Protein AF-A0A2V7NJ68-F1 (afdb_monomer_lite)

Radius of gyration: 18.36 Å; chains: 1; bounding box: 47×50×47 Å

Structure (mmCIF, N/CA/C/O backbone):
data_AF-A0A2V7NJ68-F1
#
_entry.id   AF-A0A2V7NJ68-F1
#
loop_
_atom_site.group_PDB
_atom_site.id
_atom_site.type_symbol
_atom_site.label_atom_id
_atom_site.label_alt_id
_atom_site.label_comp_id
_atom_site.label_asym_id
_atom_site.label_entity_id
_atom_site.label_seq_id
_atom_site.pdbx_PDB_ins_code
_atom_site.Cartn_x
_atom_site.Cartn_y
_atom_site.Cartn_z
_atom_site.occupancy
_atom_site.B_iso_or_equiv
_atom_site.auth_seq_id
_atom_site.auth_comp_id
_atom_site.auth_asym_id
_atom_site.auth_atom_id
_atom_site.pdbx_PDB_model_num
ATOM 1 N N . MET A 1 1 ? -25.784 21.935 9.217 1.00 43.25 1 MET A N 1
ATOM 2 C CA . MET A 1 1 ? -24.518 22.444 9.791 1.00 43.25 1 MET A CA 1
ATOM 3 C C . MET A 1 1 ? -23.444 21.389 9.528 1.00 43.25 1 MET A C 1
ATOM 5 O O . MET A 1 1 ? -23.551 20.298 10.064 1.00 43.25 1 MET A O 1
ATOM 9 N N . TRP A 1 2 ? -22.499 21.648 8.619 1.00 51.56 2 TRP A N 1
ATOM 10 C CA . TRP A 1 2 ? -21.521 20.655 8.122 1.00 51.56 2 TRP A CA 1
ATOM 11 C C . TRP A 1 2 ? -20.345 20.383 9.076 1.00 51.56 2 TRP A C 1
ATOM 13 O O . TRP A 1 2 ? -19.482 19.565 8.776 1.00 51.56 2 TRP A O 1
ATOM 23 N N . ASN A 1 3 ? -20.310 21.049 10.231 1.00 53.59 3 ASN A N 1
ATOM 24 C CA . ASN A 1 3 ? -19.235 20.921 11.201 1.00 53.59 3 ASN A CA 1
ATOM 25 C C . ASN A 1 3 ? -19.816 20.534 12.568 1.00 53.59 3 ASN A C 1
ATOM 27 O O . ASN A 1 3 ? -20.361 21.369 13.284 1.00 53.59 3 ASN A O 1
ATOM 31 N N . ASN A 1 4 ? -19.744 19.244 12.894 1.00 64.94 4 ASN A N 1
ATOM 32 C CA . ASN A 1 4 ? -20.141 18.662 14.179 1.00 64.94 4 ASN A CA 1
ATOM 33 C C . ASN A 1 4 ? -18.924 18.146 14.968 1.00 64.94 4 ASN A C 1
ATOM 35 O O . ASN A 1 4 ? -19.070 17.299 15.851 1.00 64.94 4 ASN A O 1
ATOM 39 N N . VAL A 1 5 ? -17.725 18.658 14.661 1.00 63.47 5 VAL A N 1
ATOM 40 C CA . VAL A 1 5 ? -16.458 18.220 15.266 1.00 63.47 5 VAL A CA 1
ATOM 41 C C . VAL A 1 5 ? -16.516 18.314 16.788 1.00 63.47 5 VAL A C 1
ATOM 43 O O . VAL A 1 5 ? -16.186 17.344 17.459 1.00 63.47 5 VAL A O 1
ATOM 46 N N . GLN A 1 6 ? -17.041 19.408 17.349 1.00 62.72 6 GLN A N 1
ATOM 47 C CA . GLN A 1 6 ? -17.155 19.562 18.806 1.00 62.72 6 GLN A CA 1
ATOM 48 C C . GLN A 1 6 ? -18.055 18.504 19.467 1.00 62.72 6 GLN A C 1
ATOM 50 O O . GLN A 1 6 ? -17.775 18.076 20.585 1.00 62.72 6 GLN A O 1
ATOM 55 N N . VAL A 1 7 ? -19.109 18.048 18.781 1.00 63.59 7 VAL A N 1
ATOM 56 C CA . VAL A 1 7 ? -19.997 16.983 19.278 1.00 63.59 7 VAL A CA 1
ATOM 57 C C . VAL A 1 7 ? -19.280 15.631 19.242 1.00 63.59 7 VAL A C 1
ATOM 59 O O . VAL A 1 7 ? -19.349 14.875 20.205 1.00 63.59 7 VAL A O 1
ATOM 62 N N . LYS A 1 8 ? -18.535 15.338 18.168 1.00 63.19 8 LYS A N 1
ATOM 63 C CA . LYS A 1 8 ? -17.753 14.094 18.053 1.00 63.19 8 LYS A CA 1
ATOM 64 C C . LYS A 1 8 ? -16.586 14.028 19.038 1.00 63.19 8 LYS A C 1
ATOM 66 O O . LYS A 1 8 ? -16.353 12.971 19.614 1.00 63.19 8 LYS A O 1
ATOM 71 N N . VAL A 1 9 ? -15.909 15.156 19.265 1.00 65.38 9 VAL A N 1
ATOM 72 C CA . VAL A 1 9 ? -14.842 15.284 20.268 1.00 65.38 9 VAL A CA 1
ATOM 73 C C . VAL A 1 9 ? -15.397 15.039 21.671 1.00 65.38 9 VAL A C 1
ATOM 75 O O . VAL A 1 9 ? -14.819 14.257 22.414 1.00 65.38 9 VAL A O 1
ATOM 78 N N . LYS A 1 10 ? -16.557 15.617 22.020 1.00 63.22 10 LYS A N 1
ATOM 79 C CA . LYS A 1 10 ? -17.206 15.368 23.322 1.00 63.22 10 LYS A CA 1
ATOM 80 C C . LYS A 1 10 ? -17.600 13.905 23.546 1.00 63.22 10 LYS A C 1
ATOM 82 O O . LYS A 1 10 ? -17.618 13.461 24.687 1.00 63.22 10 LYS A O 1
ATOM 87 N N . ASN A 1 11 ? -17.900 13.171 22.478 1.00 72.44 11 ASN A N 1
ATOM 88 C CA . ASN A 1 11 ? -18.339 11.779 22.555 1.00 72.44 11 ASN A CA 1
ATOM 89 C C . ASN A 1 11 ? -17.185 10.760 22.509 1.00 72.44 11 ASN A C 1
ATOM 91 O O . ASN A 1 11 ? -17.465 9.564 22.501 1.00 72.44 11 ASN A O 1
ATOM 95 N N . ASN A 1 12 ? -15.917 11.196 22.455 1.00 74.94 12 ASN A N 1
ATOM 96 C CA . ASN A 1 12 ? -14.749 10.315 22.305 1.00 74.94 12 ASN A CA 1
ATOM 97 C C . ASN A 1 12 ? -14.892 9.310 21.137 1.00 74.94 12 ASN A C 1
ATOM 99 O O . ASN A 1 12 ? -14.506 8.146 21.252 1.00 74.94 12 ASN A O 1
ATOM 103 N N . ASP A 1 13 ? -15.455 9.746 20.001 1.00 83.50 13 ASP A N 1
ATOM 104 C CA . ASP A 1 13 ? -15.696 8.905 18.813 1.00 83.50 13 ASP A CA 1
ATOM 105 C C . ASP A 1 13 ? -14.395 8.629 18.028 1.00 83.50 13 ASP A C 1
ATOM 107 O O . ASP A 1 13 ? -14.205 9.080 16.893 1.00 83.50 13 ASP A O 1
ATOM 111 N N . PHE A 1 14 ? -13.468 7.894 18.646 1.00 83.12 14 PHE A N 1
ATOM 112 C CA . PHE A 1 14 ? -12.178 7.538 18.050 1.00 83.12 14 PHE A CA 1
ATOM 113 C C . PHE A 1 14 ? -12.332 6.653 16.812 1.00 83.12 14 PHE A C 1
ATOM 115 O O . PHE A 1 14 ? -11.611 6.842 15.835 1.00 83.12 14 PHE A O 1
ATOM 122 N N . ALA A 1 15 ? -13.300 5.733 16.803 1.00 85.31 15 ALA A N 1
ATOM 123 C CA . ALA A 1 15 ? -13.577 4.891 15.639 1.00 85.31 15 ALA A CA 1
ATOM 124 C C . ALA A 1 15 ? -14.004 5.737 14.426 1.00 85.31 15 ALA A C 1
ATOM 126 O O . ALA A 1 15 ? -13.476 5.576 13.321 1.00 85.31 15 ALA A O 1
ATOM 127 N N . GLY A 1 16 ? -14.904 6.704 14.633 1.00 86.19 16 GLY A N 1
ATOM 128 C CA . GLY A 1 16 ? -15.296 7.657 13.602 1.00 86.19 16 GLY A CA 1
ATOM 129 C C . GLY A 1 16 ? -14.138 8.542 13.136 1.00 86.19 16 GLY A C 1
ATOM 130 O O . GLY A 1 16 ? -14.021 8.794 11.934 1.00 86.19 16 GLY A O 1
ATOM 131 N N . ALA A 1 17 ? -13.269 8.988 14.049 1.00 88.50 17 ALA A N 1
ATOM 132 C CA . ALA A 1 17 ? -12.082 9.777 13.715 1.00 88.50 17 ALA A CA 1
ATOM 133 C C . ALA A 1 17 ? -11.078 8.979 12.866 1.00 88.50 17 ALA A C 1
ATOM 135 O O . ALA A 1 17 ? -10.666 9.453 11.808 1.00 88.50 17 ALA A O 1
ATOM 136 N N . ARG A 1 18 ? -10.760 7.740 13.261 1.00 91.81 18 ARG A N 1
ATOM 137 C CA . ARG A 1 18 ? -9.875 6.829 12.514 1.00 91.81 18 ARG A CA 1
ATOM 138 C C . ARG A 1 18 ? -10.390 6.562 11.106 1.00 91.81 18 ARG A C 1
ATOM 140 O O . ARG A 1 18 ? -9.640 6.678 10.142 1.00 91.81 18 ARG A O 1
ATOM 147 N N . LYS A 1 19 ? -11.694 6.316 10.950 1.00 91.31 19 LYS A N 1
ATOM 148 C CA . LYS A 1 19 ? -12.306 6.148 9.625 1.00 91.31 19 LYS A CA 1
ATOM 149 C C . LYS A 1 19 ? -12.121 7.381 8.738 1.00 91.31 19 LYS A C 1
ATOM 151 O O . LYS A 1 19 ? -11.825 7.253 7.553 1.00 91.31 19 LYS A O 1
ATOM 156 N N . LYS A 1 20 ? -12.276 8.586 9.296 1.00 91.81 20 LYS A N 1
ATOM 157 C CA . LYS A 1 20 ? -12.043 9.839 8.558 1.00 91.81 20 LYS A CA 1
ATOM 158 C C . LYS A 1 20 ? -10.567 10.066 8.240 1.00 91.81 20 LYS A C 1
ATOM 160 O O . LYS A 1 20 ? -10.280 10.532 7.142 1.00 91.81 20 LYS A O 1
ATOM 165 N N . ALA A 1 21 ? -9.658 9.691 9.137 1.00 94.56 21 ALA A N 1
ATOM 166 C CA . ALA A 1 21 ? -8.224 9.704 8.872 1.00 94.56 21 ALA A CA 1
ATOM 167 C C . ALA A 1 21 ? -7.871 8.805 7.678 1.00 94.56 21 ALA A C 1
ATOM 169 O O . ALA A 1 21 ? -7.248 9.282 6.736 1.00 94.56 21 ALA A O 1
ATOM 170 N N . LEU A 1 22 ? -8.362 7.560 7.636 1.00 96.44 22 LEU A N 1
ATOM 171 C CA . LEU A 1 22 ? -8.135 6.661 6.496 1.00 96.44 22 LEU A CA 1
ATOM 172 C C . LEU A 1 22 ? -8.695 7.224 5.179 1.00 96.44 22 LEU A C 1
ATOM 174 O O . LEU A 1 22 ? -8.043 7.113 4.145 1.00 96.44 22 LEU A O 1
ATOM 178 N N . MET A 1 23 ? -9.863 7.878 5.206 1.00 95.19 23 MET A N 1
ATOM 179 C CA . MET A 1 23 ? -10.413 8.563 4.024 1.00 95.19 23 MET A CA 1
ATOM 180 C C . MET A 1 23 ? -9.536 9.734 3.558 1.00 95.19 23 MET A C 1
ATOM 182 O O . MET A 1 23 ? -9.393 9.951 2.356 1.00 95.19 23 MET A O 1
ATOM 186 N N . LEU A 1 24 ? -8.970 10.505 4.491 1.00 96.19 24 LEU A N 1
ATOM 187 C CA . LEU A 1 24 ? -8.051 11.591 4.157 1.00 96.19 24 LEU A CA 1
ATOM 188 C C . LEU A 1 24 ? -6.758 11.038 3.551 1.00 96.19 24 LEU A C 1
ATOM 190 O O . LEU A 1 24 ? -6.303 11.552 2.538 1.00 96.19 24 LEU A O 1
ATOM 194 N N . ILE A 1 25 ? -6.210 9.963 4.118 1.00 97.62 25 ILE A N 1
ATOM 195 C CA . ILE A 1 25 ? -5.010 9.294 3.602 1.00 97.62 25 ILE A CA 1
ATOM 196 C C . ILE A 1 25 ? -5.261 8.757 2.187 1.00 97.62 25 ILE A C 1
ATOM 198 O O . ILE A 1 25 ? -4.466 9.018 1.288 1.00 97.62 25 ILE A O 1
ATOM 202 N N . ASP A 1 26 ? -6.393 8.085 1.956 1.00 97.06 26 ASP A N 1
ATOM 203 C CA . ASP A 1 26 ? -6.824 7.628 0.628 1.00 97.06 26 ASP A CA 1
ATOM 204 C C . ASP A 1 26 ? -6.865 8.778 -0.393 1.00 97.06 26 ASP A C 1
ATOM 206 O O . ASP A 1 26 ? -6.324 8.674 -1.498 1.00 97.06 26 ASP A O 1
ATOM 210 N N . PHE A 1 27 ? -7.468 9.905 -0.006 1.00 96.31 27 PHE A N 1
ATOM 211 C CA . PHE A 1 27 ? -7.518 11.108 -0.830 1.00 96.31 27 PHE A CA 1
ATOM 212 C C . PHE A 1 27 ? -6.118 11.667 -1.117 1.00 96.31 27 PHE A C 1
ATOM 214 O O . PHE A 1 27 ? -5.816 12.000 -2.267 1.00 96.31 27 PHE A O 1
ATOM 221 N N . THR A 1 28 ? -5.260 11.760 -0.102 1.00 96.50 28 THR A N 1
ATOM 222 C CA . THR A 1 28 ? -3.894 12.274 -0.232 1.00 96.50 28 THR A CA 1
ATOM 223 C C . THR A 1 28 ? -3.072 11.405 -1.178 1.00 96.50 28 THR A C 1
ATOM 225 O O . THR A 1 28 ? -2.501 11.938 -2.127 1.00 96.50 28 THR A O 1
ATOM 228 N N . LEU A 1 29 ? -3.081 10.078 -1.006 1.00 96.81 29 LEU A N 1
ATOM 229 C CA . LEU A 1 29 ? -2.356 9.147 -1.879 1.00 96.81 29 LEU A CA 1
ATOM 230 C C . LEU A 1 29 ? -2.825 9.258 -3.332 1.00 96.81 29 LEU A C 1
ATOM 232 O O . LEU A 1 29 ? -2.010 9.397 -4.243 1.00 96.81 29 LEU A O 1
ATOM 236 N N . LYS A 1 30 ? -4.142 9.286 -3.567 1.00 95.31 30 LYS A N 1
ATOM 237 C CA . LYS A 1 30 ? -4.699 9.452 -4.919 1.00 95.31 30 LYS A CA 1
ATOM 238 C C . LYS A 1 30 ? -4.267 10.760 -5.578 1.00 95.31 30 LYS A C 1
ATOM 240 O O . LYS A 1 30 ? -4.041 10.778 -6.785 1.00 95.31 30 LYS A O 1
ATOM 245 N N . ASN A 1 31 ? -4.180 11.860 -4.832 1.00 95.75 31 ASN A N 1
ATOM 246 C CA . ASN A 1 31 ? -3.735 13.140 -5.388 1.00 95.75 31 ASN A CA 1
ATOM 247 C C . ASN A 1 31 ? -2.216 13.199 -5.577 1.00 95.75 31 ASN A C 1
ATOM 249 O O . ASN A 1 31 ? -1.772 13.739 -6.589 1.00 95.75 31 ASN A O 1
ATOM 253 N N . TYR A 1 32 ? -1.441 12.597 -4.671 1.00 95.19 32 TYR A N 1
ATOM 254 C CA . TYR A 1 32 ? 0.008 12.461 -4.801 1.00 95.19 32 TYR A CA 1
ATOM 255 C C . TYR A 1 32 ? 0.380 11.725 -6.091 1.00 95.19 32 TYR A C 1
ATOM 257 O O . TYR A 1 32 ? 1.046 12.284 -6.961 1.00 95.19 32 TYR A O 1
ATOM 265 N N . TYR A 1 33 ? -0.144 10.511 -6.280 1.00 94.75 33 TYR A N 1
ATOM 266 C CA . TYR A 1 33 ? 0.162 9.703 -7.461 1.00 94.75 33 TYR A CA 1
ATOM 267 C C . TYR A 1 33 ? -0.413 10.283 -8.759 1.00 94.75 33 TYR A C 1
ATOM 269 O O . TYR A 1 33 ? 0.062 9.956 -9.838 1.00 94.75 33 TYR A O 1
ATOM 277 N N . ARG A 1 34 ? -1.382 11.203 -8.688 1.00 93.88 34 ARG A N 1
ATOM 278 C CA . ARG A 1 34 ? -1.853 11.979 -9.851 1.00 93.88 34 ARG A CA 1
ATOM 279 C C . ARG A 1 34 ? -1.024 13.238 -10.132 1.00 93.88 34 ARG A C 1
ATOM 281 O O . ARG A 1 34 ? -1.401 13.989 -11.028 1.00 93.88 34 ARG A O 1
ATOM 288 N N . GLY A 1 35 ? 0.033 13.508 -9.362 1.00 92.69 35 GLY A N 1
ATOM 289 C CA . GLY A 1 35 ? 0.849 14.720 -9.495 1.00 92.69 35 GLY A CA 1
ATOM 290 C C . GLY A 1 35 ? 0.076 16.008 -9.197 1.00 92.69 35 GLY A C 1
ATOM 291 O O . GLY A 1 35 ? 0.364 17.048 -9.776 1.00 92.69 35 GLY A O 1
ATOM 292 N N . LYS A 1 36 ? -0.964 15.937 -8.353 1.00 93.56 36 LYS A N 1
ATOM 293 C CA . LYS A 1 36 ? -1.846 17.079 -8.044 1.00 93.56 36 LYS A CA 1
ATOM 294 C C . LYS A 1 36 ? -1.470 17.825 -6.770 1.00 93.56 36 LYS A C 1
ATOM 296 O O . LYS A 1 36 ? -2.056 18.870 -6.494 1.00 93.56 36 LYS A O 1
ATOM 301 N N . LEU A 1 37 ? -0.566 17.269 -5.970 1.00 91.50 37 LEU A N 1
ATOM 302 C CA . LEU A 1 37 ? -0.063 17.951 -4.786 1.00 91.50 37 LEU A CA 1
ATOM 303 C C . LEU A 1 37 ? 1.007 18.952 -5.216 1.00 91.50 37 LEU A C 1
ATOM 305 O O . LEU A 1 37 ? 1.849 18.639 -6.053 1.00 91.50 37 LEU A O 1
ATOM 309 N N . LEU A 1 38 ? 0.931 20.160 -4.666 1.00 85.75 38 LEU A N 1
ATOM 310 C CA . LEU A 1 38 ? 1.947 21.182 -4.878 1.00 85.75 38 LEU A CA 1
ATOM 311 C C . LEU A 1 38 ? 3.154 20.854 -4.008 1.00 85.75 38 LEU A C 1
ATOM 313 O O . LEU A 1 38 ? 2.967 20.529 -2.836 1.00 85.75 38 LEU A O 1
ATOM 317 N N . ASP A 1 39 ? 4.355 20.971 -4.572 1.00 78.44 39 ASP A N 1
ATOM 318 C CA . ASP A 1 39 ? 5.588 20.866 -3.800 1.00 78.44 39 ASP A CA 1
ATOM 319 C C . ASP A 1 39 ? 5.886 22.220 -3.135 1.00 78.44 39 ASP A C 1
ATOM 321 O O . ASP A 1 39 ? 6.201 23.182 -3.844 1.00 78.44 39 ASP A O 1
ATOM 325 N N . PRO A 1 40 ? 5.760 22.345 -1.801 1.00 71.19 40 PRO A N 1
ATOM 326 C CA . PRO A 1 40 ? 6.042 23.601 -1.117 1.00 71.19 40 PRO A CA 1
ATOM 327 C C . PRO A 1 40 ? 7.543 23.938 -1.063 1.00 71.19 40 PRO A C 1
ATOM 329 O O . PRO A 1 40 ? 7.877 25.087 -0.776 1.00 71.19 40 PRO A O 1
ATOM 332 N N . HIS A 1 41 ? 8.432 22.976 -1.336 1.00 77.81 41 HIS A N 1
ATOM 333 C CA . HIS A 1 41 ? 9.889 23.105 -1.206 1.00 77.81 41 HIS A CA 1
ATOM 334 C C . HIS A 1 41 ? 10.651 22.824 -2.515 1.00 77.81 41 HIS A C 1
ATOM 336 O O . HIS A 1 41 ? 11.864 23.009 -2.592 1.00 77.81 41 HIS A O 1
ATOM 342 N N . GLY A 1 42 ? 9.951 22.446 -3.585 1.00 73.31 42 GLY A N 1
ATOM 343 C CA . GLY A 1 42 ? 10.560 22.172 -4.882 1.00 73.31 42 GLY A CA 1
ATOM 344 C C . GLY A 1 42 ? 11.468 20.942 -4.826 1.00 73.31 42 GLY A C 1
ATOM 345 O O . GLY A 1 42 ? 11.005 19.836 -4.590 1.00 73.31 42 GLY A O 1
ATOM 346 N N . ALA A 1 43 ? 12.762 21.116 -5.099 1.00 74.62 43 ALA A N 1
ATOM 347 C CA . ALA A 1 43 ? 13.733 20.020 -5.012 1.00 74.62 43 ALA A CA 1
ATOM 348 C C . ALA A 1 43 ? 14.347 19.869 -3.607 1.00 74.62 43 ALA A C 1
ATOM 350 O O . ALA A 1 43 ? 15.040 18.881 -3.353 1.00 74.62 43 ALA A O 1
ATOM 351 N N . ASP A 1 44 ? 14.113 20.832 -2.711 1.00 80.69 44 ASP A N 1
ATOM 352 C CA . ASP A 1 44 ? 14.680 20.818 -1.369 1.00 80.69 44 ASP A CA 1
ATOM 353 C C . ASP A 1 44 ? 13.867 19.902 -0.437 1.00 80.69 44 ASP A C 1
ATOM 355 O O . ASP A 1 44 ? 12.639 19.846 -0.533 1.00 80.69 44 ASP A O 1
ATOM 359 N N . PRO A 1 45 ? 14.516 19.175 0.492 1.00 76.25 45 PRO A N 1
ATOM 360 C CA . PRO A 1 45 ? 13.803 18.382 1.482 1.00 76.25 45 PRO A CA 1
ATOM 361 C C . PRO A 1 45 ? 12.906 19.226 2.419 1.00 76.25 45 PRO A C 1
ATOM 363 O O . PRO A 1 45 ? 13.302 20.327 2.808 1.00 76.25 45 PRO A O 1
ATOM 366 N N . PRO A 1 46 ? 11.764 18.677 2.880 1.00 81.06 46 PRO A N 1
ATOM 367 C CA . PRO A 1 46 ? 11.206 17.398 2.456 1.00 81.06 46 PRO A CA 1
ATOM 368 C C . PRO A 1 46 ? 10.646 17.498 1.033 1.00 81.06 46 PRO A C 1
ATOM 370 O O . PRO A 1 46 ? 9.855 18.384 0.723 1.00 81.06 46 PRO A O 1
ATOM 373 N N . THR A 1 47 ? 11.013 16.534 0.189 1.00 86.88 47 THR A N 1
ATOM 374 C CA . THR A 1 47 ? 10.368 16.350 -1.119 1.00 86.88 47 THR A CA 1
ATOM 375 C C . THR A 1 47 ? 8.863 16.142 -0.925 1.00 86.88 47 THR A C 1
ATOM 377 O O . THR A 1 47 ? 8.446 15.640 0.126 1.00 86.88 47 THR A O 1
ATOM 380 N N . THR A 1 48 ? 8.034 16.407 -1.945 1.00 89.62 48 THR A N 1
ATOM 381 C CA . THR A 1 48 ? 6.587 16.094 -1.881 1.00 89.62 48 THR A CA 1
ATOM 382 C C . THR A 1 48 ? 6.315 14.681 -1.342 1.00 89.62 48 THR A C 1
ATOM 384 O O . THR A 1 48 ? 5.394 14.475 -0.555 1.00 89.62 48 THR A O 1
ATOM 387 N N . GLN A 1 49 ? 7.133 13.699 -1.732 1.00 89.81 49 GLN A N 1
ATOM 388 C CA . GLN A 1 49 ? 7.017 12.322 -1.259 1.00 89.81 49 GLN A CA 1
ATOM 389 C C . GLN A 1 49 ? 7.158 12.206 0.267 1.00 89.81 49 GLN A C 1
ATOM 391 O O . GLN A 1 49 ? 6.321 11.582 0.920 1.00 89.81 49 GLN A O 1
ATOM 396 N N . GLN A 1 50 ? 8.211 12.805 0.825 1.00 90.62 50 GLN A N 1
ATOM 397 C CA . GLN A 1 50 ? 8.490 12.790 2.262 1.00 90.62 50 GLN A CA 1
ATOM 398 C C . GLN A 1 50 ? 7.406 13.545 3.032 1.00 90.62 50 GLN A C 1
ATOM 400 O O . GLN A 1 50 ? 6.858 13.007 3.989 1.00 90.62 50 GLN A O 1
ATOM 405 N N . ALA A 1 51 ? 7.011 14.726 2.548 1.00 91.56 51 ALA A N 1
ATOM 406 C CA . ALA A 1 51 ? 5.959 15.528 3.164 1.00 91.56 51 ALA A CA 1
ATOM 407 C C . ALA A 1 51 ? 4.608 14.788 3.213 1.00 91.56 51 ALA A C 1
ATOM 409 O O . ALA A 1 51 ? 3.869 14.901 4.191 1.00 91.56 51 ALA A O 1
ATOM 410 N N . VAL A 1 52 ? 4.277 13.995 2.185 1.00 94.25 52 VAL A N 1
ATOM 411 C CA . VAL A 1 52 ? 3.061 13.166 2.183 1.00 94.25 52 VAL A CA 1
ATOM 412 C C . VAL A 1 52 ? 3.125 12.075 3.248 1.00 94.25 52 VAL A C 1
ATOM 414 O O . VAL A 1 52 ? 2.143 11.892 3.967 1.00 94.25 52 VAL A O 1
ATOM 417 N N . VAL A 1 53 ? 4.247 11.359 3.366 1.00 95.00 53 VAL A N 1
ATOM 418 C CA . VAL A 1 53 ? 4.407 10.316 4.393 1.00 95.00 53 VAL A CA 1
ATOM 419 C C . VAL A 1 53 ? 4.348 10.930 5.793 1.00 95.00 53 VAL A C 1
ATOM 421 O O . VAL A 1 53 ? 3.583 10.453 6.626 1.00 95.00 53 VAL A O 1
ATOM 424 N N . GLU A 1 54 ? 5.051 12.040 6.025 1.00 93.56 54 GLU A N 1
ATOM 425 C CA . GLU A 1 54 ? 5.023 12.769 7.299 1.00 93.56 54 GLU A CA 1
ATOM 426 C C . GLU A 1 54 ? 3.611 13.245 7.667 1.00 93.56 54 GLU A C 1
ATOM 428 O O . GLU A 1 54 ? 3.178 13.088 8.810 1.00 93.56 54 GLU A O 1
ATOM 433 N N . LEU A 1 55 ? 2.853 13.780 6.702 1.00 93.69 55 LEU A N 1
ATOM 434 C CA . LEU A 1 55 ? 1.464 14.181 6.920 1.00 93.69 55 LEU A CA 1
ATOM 435 C C . LEU A 1 55 ? 0.582 12.983 7.288 1.00 93.69 55 LEU A C 1
ATOM 437 O O . LEU A 1 55 ? -0.229 13.078 8.210 1.00 93.69 55 LEU A O 1
ATOM 441 N N . ILE A 1 56 ? 0.715 11.868 6.566 1.00 96.75 56 ILE A N 1
ATOM 442 C CA . ILE A 1 56 ? -0.047 10.644 6.832 1.00 96.75 56 ILE A CA 1
ATOM 443 C C . ILE A 1 56 ? 0.262 10.128 8.241 1.00 96.75 56 ILE A C 1
ATOM 445 O O . ILE A 1 56 ? -0.665 9.867 9.009 1.00 96.75 56 ILE A O 1
ATOM 449 N N . ASP A 1 57 ? 1.540 10.035 8.602 1.00 96.94 57 ASP A N 1
ATOM 450 C CA . ASP A 1 57 ? 1.978 9.561 9.915 1.00 96.94 57 ASP A CA 1
ATOM 451 C C . ASP A 1 57 ? 1.527 10.506 11.036 1.00 96.94 57 ASP A C 1
ATOM 453 O O . ASP A 1 57 ? 1.053 10.050 12.079 1.00 96.94 57 ASP A O 1
ATOM 457 N N . GLY A 1 58 ? 1.563 11.821 10.802 1.00 94.00 58 GLY A N 1
ATOM 458 C CA . GLY A 1 58 ? 1.001 12.819 11.710 1.00 94.00 58 GLY A CA 1
ATOM 459 C C . GLY A 1 58 ? -0.505 12.635 11.918 1.00 94.00 58 GLY A C 1
ATOM 460 O O . GLY A 1 58 ? -0.977 12.606 13.055 1.00 94.00 58 GLY A O 1
ATOM 461 N N . VAL A 1 59 ? -1.273 12.444 10.840 1.00 95.00 59 VAL A N 1
ATOM 462 C CA . VAL A 1 59 ? -2.724 12.190 10.906 1.00 95.00 59 VAL A CA 1
ATOM 463 C C . VAL A 1 59 ? -3.033 10.904 11.677 1.00 95.00 59 VAL A C 1
ATOM 465 O O . VAL A 1 59 ? -3.941 10.911 12.509 1.00 95.00 59 VAL A O 1
ATOM 468 N N . LEU A 1 60 ? -2.283 9.821 11.441 1.00 94.56 60 LEU A N 1
ATOM 469 C CA . LEU A 1 60 ? -2.424 8.557 12.176 1.00 94.56 60 LEU A CA 1
ATOM 470 C C . LEU A 1 60 ? -2.116 8.734 13.668 1.00 94.56 60 LEU A C 1
ATOM 472 O O . LEU A 1 60 ? -2.894 8.278 14.511 1.00 94.56 60 LEU A O 1
ATOM 476 N N . CYS A 1 61 ? -1.052 9.472 13.994 1.00 93.50 61 CYS A N 1
ATOM 477 C CA . CYS A 1 61 ? -0.682 9.812 15.365 1.00 93.50 61 CYS A CA 1
ATOM 478 C C . CYS A 1 61 ? -1.822 10.546 16.096 1.00 93.50 61 CYS A C 1
ATOM 480 O O . CYS A 1 61 ? -2.211 10.147 17.195 1.00 93.50 61 CYS A O 1
ATOM 482 N N . PHE A 1 62 ? -2.451 11.543 15.459 1.00 90.06 62 PHE A N 1
ATOM 483 C CA . PHE A 1 62 ? -3.575 12.287 16.049 1.00 90.06 62 PHE A CA 1
ATOM 484 C C . PHE A 1 62 ? -4.824 11.439 16.324 1.00 90.06 62 PHE A C 1
ATOM 486 O O . PHE A 1 62 ? -5.645 11.819 17.160 1.00 90.06 62 PHE A O 1
ATOM 493 N N . VAL A 1 63 ? -4.984 10.293 15.655 1.00 91.06 63 VAL A N 1
ATOM 494 C CA . VAL A 1 63 ? -6.092 9.350 15.897 1.00 91.06 63 VAL A CA 1
ATOM 495 C C . VAL A 1 63 ? -5.666 8.102 16.683 1.00 91.06 63 VAL A C 1
ATOM 497 O O . VAL A 1 63 ? -6.424 7.128 16.772 1.00 91.06 63 VAL A O 1
ATOM 500 N N . GLY A 1 64 ? -4.469 8.135 17.279 1.00 90.12 64 GLY A N 1
ATOM 501 C CA . GLY A 1 64 ? -3.939 7.076 18.134 1.00 90.12 64 GLY A CA 1
ATOM 502 C C . GLY A 1 64 ? -3.697 5.765 17.387 1.00 90.12 64 GLY A C 1
ATOM 503 O O . GLY A 1 64 ? -4.032 4.701 17.911 1.00 90.12 64 GLY A O 1
ATOM 504 N N . LEU A 1 65 ? -3.205 5.847 16.150 1.00 91.56 65 LEU A N 1
ATOM 505 C CA . LEU A 1 65 ? -2.787 4.712 15.329 1.00 91.56 65 LEU A CA 1
ATOM 506 C C . LEU A 1 65 ? -1.260 4.720 15.133 1.00 91.56 65 LEU A C 1
ATOM 508 O O . LEU A 1 65 ? -0.647 5.789 15.202 1.00 91.56 65 LEU A O 1
ATOM 512 N N . PRO A 1 66 ? -0.636 3.550 14.896 1.00 93.88 66 PRO A N 1
ATOM 513 C CA . PRO A 1 66 ? 0.783 3.489 14.570 1.00 93.88 66 PRO A CA 1
ATOM 514 C C . PRO A 1 66 ? 1.090 4.173 13.224 1.00 93.88 66 PRO A C 1
ATOM 516 O O . PRO A 1 66 ? 0.168 4.429 12.444 1.00 93.88 66 PRO A O 1
ATOM 519 N N . PRO A 1 67 ? 2.372 4.465 12.936 1.00 94.88 67 PRO A N 1
ATOM 520 C CA . PRO A 1 67 ? 2.791 5.016 11.651 1.00 94.88 67 PRO A CA 1
ATOM 521 C C . PRO A 1 67 ? 2.371 4.145 10.463 1.00 94.88 67 PRO A C 1
ATOM 523 O O . PRO A 1 67 ? 2.133 2.940 10.584 1.00 94.88 67 PRO A O 1
ATOM 526 N N . SER A 1 68 ? 2.301 4.758 9.287 1.00 96.00 68 SER A N 1
ATOM 527 C CA . SER A 1 68 ? 1.846 4.097 8.067 1.00 96.00 68 SER A CA 1
ATOM 528 C C . SER A 1 68 ? 2.814 3.041 7.549 1.00 96.00 68 SER A C 1
ATOM 530 O O . SER A 1 68 ? 2.370 2.094 6.909 1.00 96.00 68 SER A O 1
AT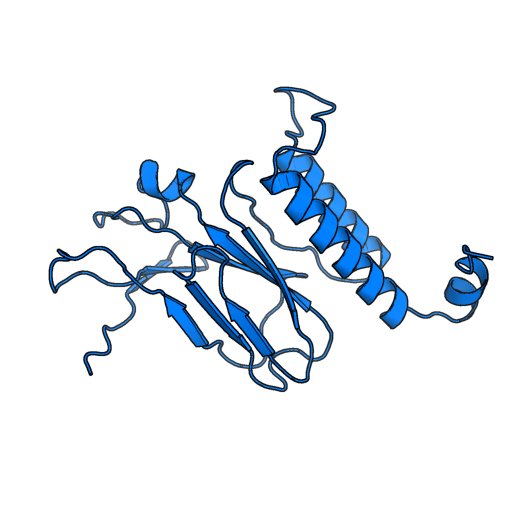OM 532 N N . GLY A 1 69 ? 4.118 3.212 7.797 1.00 91.94 69 GLY A N 1
ATOM 533 C CA . GLY A 1 69 ? 5.169 2.369 7.221 1.00 91.94 69 GLY A CA 1
ATOM 534 C C . GLY A 1 69 ? 5.277 2.474 5.694 1.00 91.94 69 GLY A C 1
ATOM 535 O O . GLY A 1 69 ? 5.909 1.624 5.071 1.00 91.94 69 GLY A O 1
ATOM 536 N N . LEU A 1 70 ? 4.652 3.483 5.080 1.00 93.94 70 LEU A N 1
ATOM 537 C CA . LEU A 1 70 ? 4.622 3.637 3.631 1.00 93.94 70 LEU A CA 1
ATOM 538 C C . LEU A 1 70 ? 5.977 4.084 3.082 1.00 93.94 70 LEU A C 1
ATOM 540 O O . LEU A 1 70 ? 6.589 5.028 3.575 1.00 93.94 70 LEU A O 1
ATOM 544 N N . THR A 1 71 ? 6.378 3.472 1.969 1.00 90.25 71 THR A N 1
ATOM 545 C CA . THR A 1 71 ? 7.418 4.002 1.084 1.00 90.25 71 THR A CA 1
ATOM 546 C C . THR A 1 71 ? 6.791 4.259 -0.275 1.00 90.25 71 THR A C 1
ATOM 548 O O . THR A 1 71 ? 6.489 3.332 -1.020 1.00 90.25 71 THR A O 1
ATOM 551 N N . LEU A 1 72 ? 6.555 5.525 -0.599 1.00 92.69 72 LEU A N 1
ATOM 552 C CA . LEU A 1 72 ? 5.878 5.867 -1.846 1.00 92.69 72 LEU A CA 1
ATOM 553 C C . LEU A 1 72 ? 6.811 5.700 -3.057 1.00 92.69 72 LEU A C 1
ATOM 555 O O . LEU A 1 72 ? 8.025 5.885 -2.958 1.00 92.69 72 LEU A O 1
ATOM 559 N N . GLY A 1 73 ? 6.232 5.332 -4.199 1.00 90.56 73 GLY A N 1
ATOM 560 C CA . GLY A 1 73 ? 6.892 5.453 -5.500 1.00 90.56 73 GLY A CA 1
ATOM 561 C C . GLY A 1 73 ? 6.772 6.876 -6.051 1.00 90.56 73 GLY A C 1
ATOM 562 O O . GLY A 1 73 ? 6.109 7.707 -5.433 1.00 90.56 73 GLY A O 1
ATOM 563 N N . PRO A 1 74 ? 7.356 7.173 -7.222 1.00 90.75 74 PRO A N 1
ATOM 564 C CA . PRO A 1 74 ? 7.241 8.492 -7.835 1.00 90.75 74 PRO A CA 1
ATOM 565 C C . PRO A 1 74 ? 5.786 8.846 -8.176 1.00 90.75 74 PRO A C 1
ATOM 567 O O . PRO A 1 74 ? 4.955 7.980 -8.469 1.00 90.75 74 PRO A O 1
ATOM 570 N N . SER A 1 75 ? 5.478 10.145 -8.220 1.00 90.75 75 SER A N 1
ATOM 571 C CA . SER A 1 75 ? 4.198 10.621 -8.752 1.00 90.75 75 SER A CA 1
ATOM 572 C C . SER A 1 75 ? 4.004 10.157 -10.200 1.00 90.75 75 SER A C 1
ATOM 574 O O . SER A 1 75 ? 4.959 10.113 -10.972 1.00 90.75 75 SER A O 1
ATOM 576 N N . GLY A 1 76 ? 2.768 9.852 -10.588 1.00 88.75 76 GLY A N 1
ATOM 577 C CA . GLY A 1 76 ? 2.436 9.266 -11.888 1.00 88.75 76 GLY A CA 1
ATOM 578 C C . GLY A 1 76 ? 2.435 7.736 -11.886 1.00 88.75 76 GLY A C 1
ATOM 579 O O . GLY A 1 76 ? 1.832 7.143 -12.779 1.00 88.75 76 GLY A O 1
ATOM 580 N N . ALA A 1 77 ? 3.037 7.093 -10.879 1.00 90.06 77 ALA A N 1
ATOM 581 C CA . ALA A 1 77 ? 2.977 5.645 -10.740 1.00 90.06 77 ALA A CA 1
ATOM 582 C C . ALA A 1 77 ? 1.526 5.157 -10.530 1.00 90.06 77 ALA A C 1
ATOM 584 O O . ALA A 1 77 ? 0.757 5.792 -9.794 1.00 90.06 77 ALA A O 1
ATOM 585 N N . PRO A 1 78 ? 1.128 4.025 -11.142 1.00 90.88 78 PRO A N 1
ATOM 586 C CA . PRO A 1 78 ? -0.173 3.423 -10.887 1.00 90.88 78 PRO A CA 1
ATOM 587 C C . PRO A 1 78 ? -0.348 3.067 -9.408 1.00 90.88 78 PRO A C 1
ATOM 589 O O . PRO A 1 78 ? 0.449 2.326 -8.831 1.00 90.88 78 PRO A O 1
ATOM 592 N N . VAL A 1 79 ? -1.434 3.561 -8.812 1.00 93.94 79 VAL A N 1
ATOM 593 C CA . VAL A 1 79 ? -1.836 3.243 -7.440 1.00 93.94 79 VAL A CA 1
ATOM 594 C C . VAL A 1 79 ? -3.299 2.832 -7.406 1.00 93.94 79 VAL A C 1
ATOM 596 O O . VAL A 1 79 ? -4.141 3.380 -8.123 1.00 93.94 79 VAL A O 1
ATOM 599 N N . THR A 1 80 ? -3.626 1.879 -6.545 1.00 95.81 80 THR A N 1
ATOM 600 C CA . THR A 1 80 ? -5.003 1.555 -6.186 1.00 95.81 80 THR A CA 1
ATOM 601 C C . THR A 1 80 ? -5.117 1.418 -4.681 1.00 95.81 80 THR A C 1
ATOM 603 O O . THR A 1 80 ? -4.283 0.788 -4.041 1.00 95.81 80 THR A O 1
ATOM 606 N N . THR A 1 81 ? -6.162 2.009 -4.116 1.00 96.44 81 THR A N 1
ATOM 607 C CA . THR A 1 81 ? -6.395 2.037 -2.676 1.00 96.44 81 THR A CA 1
ATOM 608 C C . THR A 1 81 ? -7.839 1.679 -2.353 1.00 96.44 81 THR A C 1
ATOM 610 O O . THR A 1 81 ? -8.759 2.046 -3.090 1.00 96.44 81 THR A O 1
ATOM 613 N N . THR A 1 82 ? -8.056 0.973 -1.244 1.00 95.94 82 THR A N 1
ATOM 614 C CA . THR A 1 82 ? -9.403 0.716 -0.719 1.00 95.94 82 THR A CA 1
ATOM 615 C C . THR A 1 82 ? -9.394 0.519 0.790 1.00 95.94 82 THR A C 1
ATOM 617 O O . THR A 1 82 ? -8.404 0.057 1.354 1.00 95.94 82 THR A O 1
ATOM 620 N N . VAL A 1 83 ? -10.509 0.830 1.449 1.00 96.19 83 VAL A N 1
ATOM 621 C CA . VAL A 1 83 ? -10.693 0.519 2.870 1.00 96.19 83 VAL A CA 1
ATOM 622 C C . VAL A 1 83 ? -11.349 -0.852 3.000 1.00 96.19 83 VAL A C 1
ATOM 624 O O . VAL A 1 83 ? -12.453 -1.053 2.496 1.00 96.19 83 VAL A O 1
ATOM 627 N N . ILE A 1 84 ? -10.682 -1.785 3.680 1.00 96.56 84 ILE A N 1
ATOM 628 C CA . ILE A 1 84 ? -11.224 -3.105 4.031 1.00 96.56 84 ILE A CA 1
ATOM 629 C C . ILE A 1 84 ? -11.025 -3.315 5.532 1.00 96.56 84 ILE A C 1
ATOM 631 O O . ILE A 1 84 ? -9.930 -3.093 6.051 1.00 96.56 84 ILE A O 1
ATOM 635 N N . GLY A 1 85 ? -12.092 -3.736 6.211 1.00 95.38 85 GLY A N 1
ATOM 636 C CA . GLY A 1 85 ? -12.107 -4.022 7.644 1.00 95.38 85 GLY A CA 1
ATOM 637 C C . GLY A 1 85 ? -12.313 -5.502 7.962 1.00 95.38 85 GLY A C 1
ATOM 638 O O . GLY A 1 85 ? -12.016 -6.388 7.159 1.00 95.38 85 GLY A O 1
ATOM 639 N N . SER A 1 86 ? -12.863 -5.775 9.143 1.00 96.00 86 SER A N 1
ATOM 640 C CA . SER A 1 86 ? -12.966 -7.126 9.716 1.00 96.00 86 SER A CA 1
ATOM 641 C C . SER A 1 86 ? -13.830 -8.110 8.926 1.00 96.00 86 SER A C 1
ATOM 643 O O . SER A 1 86 ? -13.638 -9.321 9.042 1.00 96.00 86 SER A O 1
ATOM 645 N N . SER A 1 87 ? -14.738 -7.621 8.080 1.00 96.94 87 SER A N 1
ATOM 646 C CA . SER A 1 87 ? -15.529 -8.452 7.167 1.00 96.94 87 SER A CA 1
ATOM 647 C C . SER A 1 87 ? -14.708 -9.065 6.030 1.00 96.94 87 SER A C 1
ATOM 649 O O . SER A 1 87 ? -15.230 -9.905 5.302 1.00 96.94 87 SER A O 1
ATOM 651 N N . GLY A 1 88 ? -13.457 -8.638 5.843 1.00 96.88 88 GLY A N 1
ATOM 652 C CA . GLY A 1 88 ? -12.676 -8.979 4.664 1.00 96.88 88 GLY A CA 1
ATOM 653 C C . GLY A 1 88 ? -13.184 -8.272 3.406 1.00 96.88 88 GLY A C 1
ATOM 654 O O . GLY A 1 88 ? -14.103 -7.447 3.441 1.00 96.88 88 GLY A O 1
ATOM 655 N N . GLY A 1 89 ? -12.542 -8.578 2.284 1.00 97.19 89 GLY A N 1
ATOM 656 C CA . GLY A 1 89 ? -12.795 -7.956 0.993 1.00 97.19 89 GLY A CA 1
ATOM 657 C C . GLY A 1 89 ? -11.716 -8.296 -0.028 1.00 97.19 89 GLY A C 1
ATOM 658 O O . GLY A 1 89 ? -10.851 -9.142 0.198 1.00 97.19 89 GLY A O 1
ATOM 659 N N . ALA A 1 90 ? -11.764 -7.624 -1.172 1.00 96.25 90 ALA A N 1
ATOM 660 C CA . ALA A 1 90 ? -10.750 -7.753 -2.204 1.00 96.25 90 ALA A CA 1
ATOM 661 C C . ALA A 1 90 ? -10.455 -6.397 -2.843 1.00 96.25 90 ALA A C 1
ATOM 663 O O . ALA A 1 90 ? -11.308 -5.509 -2.890 1.00 96.25 90 ALA A O 1
ATOM 664 N N . LEU A 1 91 ? -9.238 -6.266 -3.352 1.00 95.62 91 LEU A N 1
ATOM 665 C CA . LEU A 1 91 ? -8.746 -5.112 -4.079 1.00 95.62 91 LEU A CA 1
ATOM 666 C C . LEU A 1 91 ? -8.083 -5.611 -5.359 1.00 95.62 91 LEU A C 1
ATOM 668 O O . LEU A 1 91 ? -7.258 -6.516 -5.317 1.00 95.62 91 LEU A O 1
ATOM 672 N N . LYS A 1 92 ? -8.429 -5.019 -6.498 1.00 94.88 92 LYS A N 1
ATOM 673 C CA . LYS A 1 92 ? -7.771 -5.277 -7.780 1.00 94.88 92 LYS A CA 1
ATOM 674 C C . LYS A 1 92 ? -7.123 -3.984 -8.244 1.00 94.88 92 LYS A C 1
ATOM 676 O O . LYS A 1 92 ? -7.783 -2.948 -8.206 1.00 94.88 92 LYS A O 1
ATOM 681 N N . ALA A 1 93 ? -5.865 -4.047 -8.664 1.00 92.12 93 ALA A N 1
ATOM 682 C CA . ALA A 1 93 ? -5.167 -2.898 -9.213 1.00 92.12 93 ALA A CA 1
ATOM 683 C C . ALA A 1 93 ? -5.856 -2.380 -10.480 1.00 92.12 93 ALA A C 1
ATOM 685 O O . ALA A 1 93 ? -6.480 -3.137 -11.228 1.00 92.12 93 ALA A O 1
ATOM 686 N N . SER A 1 94 ? -5.738 -1.078 -10.719 1.00 85.56 94 SER A N 1
ATOM 687 C CA . SER A 1 94 ? -6.358 -0.378 -11.845 1.00 85.56 94 SER A CA 1
ATOM 688 C C . SER A 1 94 ? -5.891 -0.878 -13.215 1.00 85.56 94 SER A C 1
ATOM 690 O O . SER A 1 94 ? -6.675 -0.845 -14.160 1.00 85.56 94 SER A O 1
ATOM 692 N N . ASP A 1 95 ? -4.661 -1.383 -13.317 1.00 85.62 95 ASP A N 1
ATOM 693 C CA . ASP A 1 95 ? -4.121 -2.035 -14.518 1.00 85.62 95 ASP A CA 1
ATOM 694 C C . ASP A 1 95 ? -4.561 -3.504 -14.664 1.00 85.62 95 ASP A C 1
ATOM 696 O O . ASP A 1 95 ? -4.356 -4.128 -15.701 1.00 85.62 95 ASP A O 1
ATOM 700 N N . GLY A 1 96 ? -5.188 -4.062 -13.627 1.00 87.00 96 GLY A N 1
ATOM 701 C CA . GLY A 1 96 ? -5.639 -5.443 -13.569 1.00 87.00 96 GLY A CA 1
ATOM 702 C C . GLY A 1 96 ? -4.531 -6.489 -13.476 1.00 87.00 96 GLY A C 1
ATOM 703 O O . GLY A 1 96 ? -4.849 -7.674 -13.576 1.00 87.00 96 GLY A O 1
ATOM 704 N N . LEU A 1 97 ? -3.278 -6.079 -13.256 1.00 86.25 97 LEU A N 1
ATOM 705 C CA . LEU A 1 97 ? -2.116 -6.972 -13.198 1.00 86.25 97 LEU A CA 1
ATOM 706 C C . LEU A 1 97 ? -1.829 -7.496 -11.795 1.00 86.25 97 LEU A C 1
ATOM 708 O O . LEU A 1 97 ? -1.039 -8.418 -11.615 1.00 86.25 97 LEU A O 1
ATOM 712 N N . SER A 1 98 ? -2.470 -6.920 -10.786 1.00 90.94 98 SER A N 1
ATOM 713 C CA . SER A 1 98 ? -2.313 -7.356 -9.409 1.00 90.94 98 SER A CA 1
ATOM 714 C C . SER A 1 98 ? -3.619 -7.268 -8.637 1.00 90.94 98 SER A C 1
ATOM 716 O O . SER A 1 98 ? -4.542 -6.521 -8.977 1.00 90.94 98 SER A O 1
ATOM 718 N N . GLY A 1 99 ? -3.713 -8.076 -7.593 1.00 94.25 99 GLY A N 1
ATOM 719 C CA . GLY A 1 99 ? -4.860 -8.108 -6.715 1.00 94.25 99 GLY A CA 1
ATOM 720 C C . GLY A 1 99 ? -4.511 -8.667 -5.351 1.00 94.25 99 GLY A C 1
ATOM 721 O O . GLY A 1 99 ? -3.509 -9.352 -5.157 1.00 94.25 99 GLY A O 1
ATOM 722 N N . LEU A 1 100 ? -5.377 -8.355 -4.405 1.00 94.81 100 LEU A N 1
ATOM 723 C CA . LEU A 1 100 ? -5.283 -8.753 -3.021 1.00 94.81 100 LEU A CA 1
ATOM 724 C C . LEU A 1 100 ? -6.655 -9.232 -2.560 1.00 94.81 100 LEU A C 1
ATOM 726 O O . LEU A 1 100 ? -7.658 -8.547 -2.772 1.00 94.81 100 LEU A O 1
ATOM 730 N N . LYS A 1 101 ? -6.694 -10.3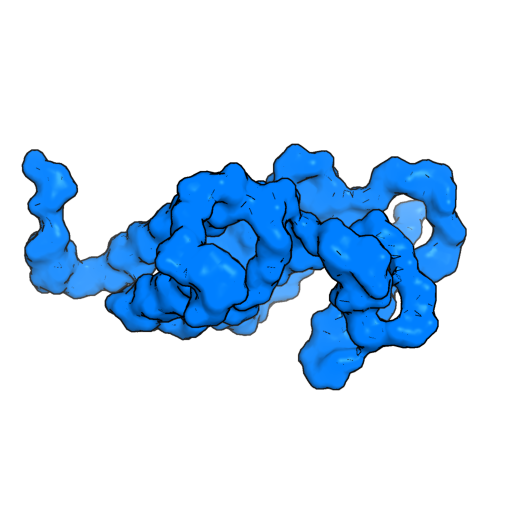70 -1.873 1.00 96.31 101 LYS A N 1
ATOM 731 C CA . LYS A 1 101 ? -7.862 -10.813 -1.116 1.00 96.31 101 LYS A CA 1
ATOM 732 C C . LYS A 1 101 ? -7.526 -10.834 0.372 1.00 96.31 101 LYS A C 1
ATOM 734 O O . LYS A 1 101 ? -6.530 -11.419 0.796 1.00 96.31 101 LYS A O 1
ATOM 739 N N . VAL A 1 102 ? -8.393 -10.193 1.144 1.00 96.62 102 VAL A N 1
ATOM 740 C CA . VAL A 1 102 ? -8.339 -10.100 2.601 1.00 96.62 102 VAL A CA 1
ATOM 741 C C . VAL A 1 102 ? -9.493 -10.929 3.144 1.00 96.62 102 VAL A C 1
ATOM 743 O O . VAL A 1 102 ? -10.659 -10.595 2.928 1.00 96.62 102 VAL A O 1
ATOM 746 N N . ASP A 1 103 ? -9.190 -12.023 3.831 1.00 97.25 103 ASP A N 1
ATOM 747 C CA . ASP A 1 103 ? -10.231 -12.861 4.422 1.00 97.25 103 ASP A CA 1
ATOM 748 C C . ASP A 1 103 ? -10.848 -12.208 5.680 1.00 97.25 103 ASP A C 1
ATOM 750 O O . ASP A 1 103 ? -10.227 -11.358 6.330 1.00 97.25 103 ASP A O 1
ATOM 754 N N . PRO A 1 104 ? -12.081 -12.592 6.066 1.00 97.56 104 PRO A N 1
ATOM 755 C CA . PRO A 1 104 ? -12.695 -12.100 7.294 1.00 97.56 104 PRO A CA 1
ATOM 756 C C . PRO A 1 104 ? -11.822 -12.378 8.525 1.00 97.56 104 PRO A C 1
ATOM 758 O O . PRO A 1 104 ? -11.307 -13.486 8.714 1.00 97.56 104 PRO A O 1
ATOM 761 N N . GLY A 1 105 ? -11.678 -11.375 9.389 1.00 96.56 105 GLY A N 1
ATOM 762 C CA . GLY A 1 105 ? -10.865 -11.437 10.604 1.00 96.56 105 GLY A CA 1
ATOM 763 C C . GLY A 1 105 ? -9.350 -11.337 10.392 1.00 96.56 105 GLY A C 1
ATOM 764 O O . GLY A 1 105 ? -8.617 -11.549 11.352 1.00 96.56 105 GLY A O 1
ATOM 765 N N . THR A 1 106 ? -8.859 -11.028 9.183 1.00 97.25 106 THR A N 1
ATOM 766 C CA . THR A 1 106 ? -7.431 -10.708 8.968 1.00 97.25 106 THR A CA 1
ATOM 767 C C . THR A 1 106 ? -7.008 -9.440 9.719 1.00 97.25 106 THR A C 1
ATOM 769 O O . THR A 1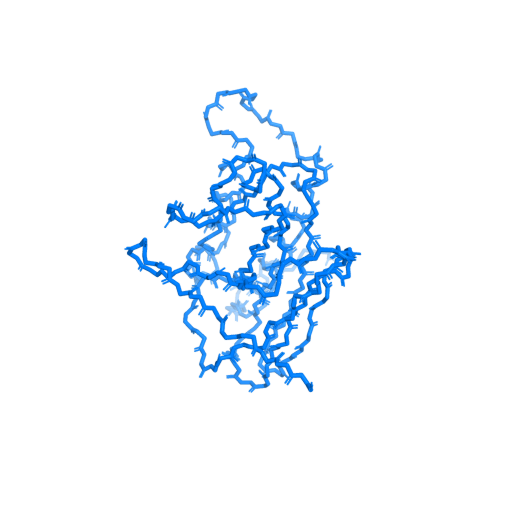 106 ? -5.887 -9.369 10.220 1.00 97.25 106 THR A O 1
ATOM 772 N N . VAL A 1 107 ? -7.920 -8.470 9.829 1.00 95.75 107 VAL A N 1
ATOM 773 C CA . VAL A 1 107 ? -7.779 -7.232 10.610 1.00 95.75 107 VAL A CA 1
ATOM 774 C C . VAL A 1 107 ? -9.002 -7.063 11.513 1.00 95.75 107 VAL A C 1
ATOM 776 O O . VAL A 1 107 ? -10.094 -7.527 11.180 1.00 95.75 107 VAL A O 1
ATOM 779 N N . SER A 1 108 ? -8.839 -6.429 12.673 1.00 93.69 108 SER A N 1
ATOM 780 C CA . SER A 1 108 ? -9.932 -6.221 13.639 1.00 93.69 108 SER A CA 1
ATOM 781 C C . SER A 1 108 ? -10.753 -4.955 13.371 1.00 93.69 108 SER A C 1
ATOM 783 O O . SER A 1 108 ? -11.903 -4.861 13.796 1.00 93.69 108 SER A O 1
ATOM 785 N N . GLU A 1 109 ? -10.181 -4.000 12.644 1.00 92.69 109 GLU A N 1
ATOM 786 C CA . GLU A 1 109 ? -10.747 -2.686 12.348 1.00 92.69 109 GLU A CA 1
ATOM 787 C C . GLU A 1 109 ? -10.535 -2.336 10.866 1.00 92.69 109 GLU A C 1
ATOM 789 O O . GLU A 1 109 ? -9.809 -3.028 10.153 1.00 92.69 109 GLU A O 1
ATOM 794 N N . ASP A 1 110 ? -11.157 -1.250 10.399 1.00 94.50 110 ASP A N 1
ATOM 795 C CA . ASP A 1 110 ? -10.919 -0.712 9.056 1.00 94.50 110 ASP A CA 1
ATOM 796 C C . ASP A 1 110 ? -9.427 -0.388 8.858 1.00 94.50 110 ASP A C 1
ATOM 798 O O . ASP A 1 110 ? -8.782 0.232 9.715 1.00 94.50 110 ASP A O 1
ATOM 802 N N . ARG A 1 111 ? -8.900 -0.784 7.696 1.00 96.38 111 ARG A N 1
ATOM 803 C CA . ARG A 1 111 ? -7.548 -0.471 7.225 1.00 96.38 111 ARG A CA 1
ATOM 804 C C . ARG A 1 111 ? -7.576 -0.007 5.787 1.00 96.38 111 ARG A C 1
ATOM 806 O O . ARG A 1 111 ? -8.417 -0.451 5.005 1.00 96.38 111 ARG A O 1
ATOM 813 N N . LEU A 1 112 ? -6.647 0.877 5.439 1.00 97.62 112 LEU A N 1
ATOM 814 C CA . LEU A 1 112 ? -6.447 1.281 4.055 1.00 97.62 112 LEU A CA 1
ATOM 815 C C . LEU A 1 112 ? -5.405 0.363 3.414 1.00 97.62 112 LEU A C 1
ATOM 817 O O . LEU A 1 112 ? -4.253 0.329 3.830 1.00 97.62 112 LEU A O 1
ATOM 821 N N . TRP A 1 113 ? -5.826 -0.367 2.393 1.00 97.31 113 TRP A N 1
ATOM 822 C CA . TRP A 1 113 ? -4.990 -1.256 1.600 1.00 97.31 113 TRP A CA 1
ATOM 823 C C . TRP A 1 113 ? -4.544 -0.533 0.344 1.00 97.31 113 TRP A C 1
ATOM 825 O O . TRP A 1 113 ? -5.361 0.116 -0.314 1.00 97.31 113 TRP A O 1
ATOM 835 N N . VAL A 1 114 ? -3.262 -0.643 0.020 1.00 96.44 114 VAL A N 1
ATOM 836 C CA . VAL A 1 114 ? -2.609 0.085 -1.066 1.00 96.44 114 VAL A CA 1
ATOM 837 C C . VAL A 1 114 ? -1.868 -0.912 -1.948 1.00 96.44 114 VAL A C 1
ATOM 839 O O . VAL A 1 114 ? -1.103 -1.731 -1.448 1.00 96.44 114 VAL A O 1
ATOM 842 N N . ILE A 1 115 ? -2.091 -0.828 -3.257 1.00 95.69 115 ILE A N 1
ATOM 843 C CA . ILE A 1 115 ? -1.294 -1.506 -4.279 1.00 95.69 115 ILE A CA 1
ATOM 844 C C . ILE A 1 115 ? -0.647 -0.422 -5.130 1.00 95.69 115 ILE A C 1
ATOM 846 O O . ILE A 1 115 ? -1.360 0.391 -5.724 1.00 95.69 115 ILE A O 1
ATOM 850 N N . THR A 1 116 ? 0.680 -0.411 -5.195 1.00 93.88 116 THR A N 1
ATOM 851 C CA . THR A 1 116 ? 1.447 0.539 -6.009 1.00 93.88 116 THR A CA 1
ATOM 852 C C . THR A 1 116 ? 2.336 -0.220 -6.978 1.00 93.88 116 THR A C 1
ATOM 854 O O . THR A 1 116 ? 3.063 -1.126 -6.580 1.00 93.88 116 THR A O 1
ATOM 857 N N . ARG A 1 117 ? 2.339 0.175 -8.248 1.00 90.88 117 ARG A N 1
ATOM 858 C CA . ARG A 1 117 ? 3.327 -0.310 -9.211 1.00 90.88 117 ARG A CA 1
ATOM 859 C C . ARG A 1 117 ? 4.600 0.537 -9.119 1.00 90.88 117 ARG A C 1
ATOM 861 O O . ARG A 1 117 ? 4.547 1.757 -9.220 1.00 90.88 117 ARG A O 1
ATOM 868 N N . ARG A 1 118 ? 5.743 -0.111 -8.909 1.00 91.44 118 ARG A N 1
ATOM 869 C CA . ARG A 1 118 ? 7.068 0.491 -8.693 1.00 91.44 118 ARG A CA 1
ATOM 870 C C . ARG A 1 118 ? 7.948 0.349 -9.929 1.00 91.44 118 ARG A C 1
ATOM 872 O O . ARG A 1 118 ? 8.957 -0.357 -9.922 1.00 91.44 118 ARG A O 1
ATOM 879 N N . ASP A 1 119 ? 7.538 1.012 -11.009 1.00 88.50 119 ASP A N 1
ATOM 880 C CA . ASP A 1 119 ? 8.279 1.004 -12.277 1.00 88.50 119 ASP A CA 1
AT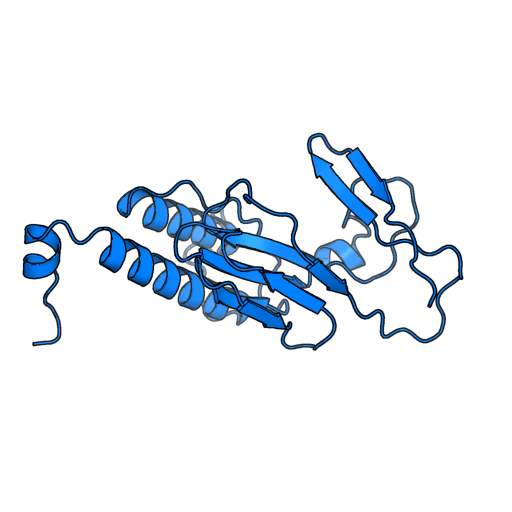OM 881 C C . ASP A 1 119 ? 9.682 1.613 -12.139 1.00 88.50 119 ASP A C 1
ATOM 883 O O . ASP A 1 119 ? 10.603 1.210 -12.845 1.00 88.50 119 ASP A O 1
ATOM 887 N N . ASP A 1 120 ? 9.868 2.524 -11.183 1.00 90.81 120 ASP A N 1
ATOM 888 C CA . ASP A 1 120 ? 11.164 3.091 -10.812 1.00 90.81 120 ASP A CA 1
ATOM 889 C C . ASP A 1 120 ? 12.150 2.016 -10.332 1.00 90.81 120 ASP A C 1
ATOM 891 O O . ASP A 1 120 ? 13.283 1.945 -10.810 1.00 90.81 120 ASP A O 1
ATOM 895 N N . LEU A 1 121 ? 11.701 1.127 -9.441 1.00 92.12 121 LEU A N 1
ATOM 896 C CA . LEU A 1 121 ? 12.519 0.018 -8.949 1.00 92.12 121 LEU A CA 1
ATOM 897 C C . LEU A 1 121 ? 12.738 -1.034 -10.037 1.00 92.12 121 LEU A C 1
ATOM 899 O O . LEU A 1 121 ? 13.824 -1.604 -10.142 1.00 92.12 121 LEU A O 1
AT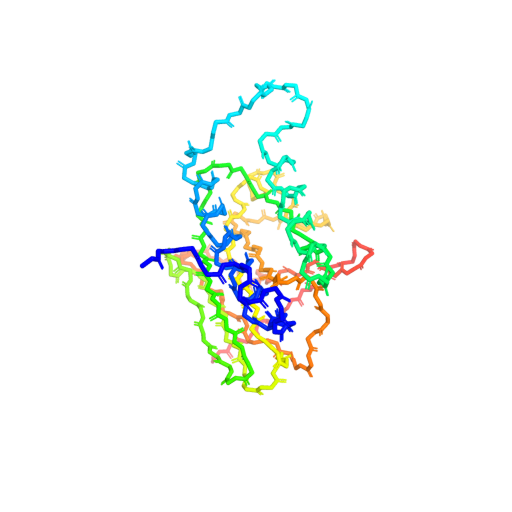OM 903 N N . ALA A 1 122 ? 11.714 -1.276 -10.860 1.00 89.00 122 ALA A N 1
ATOM 904 C CA . ALA A 1 122 ? 11.775 -2.213 -11.975 1.00 89.00 122 ALA A CA 1
ATOM 905 C C . ALA A 1 122 ? 12.847 -1.806 -12.994 1.00 89.00 122 ALA A C 1
ATOM 907 O O . ALA A 1 122 ? 13.667 -2.631 -13.391 1.00 89.00 122 ALA A O 1
ATOM 908 N N . GLN A 1 123 ? 12.876 -0.526 -13.375 1.00 88.62 123 GLN A N 1
ATOM 909 C CA . GLN A 1 123 ? 13.862 0.030 -14.303 1.00 88.62 123 GLN A CA 1
ATOM 910 C C . GLN A 1 123 ? 15.275 0.042 -13.714 1.00 88.62 123 GLN A C 1
ATOM 912 O O . GLN A 1 123 ? 16.236 -0.234 -14.428 1.00 88.62 123 GLN A O 1
ATOM 917 N N . ALA A 1 124 ? 15.406 0.327 -12.416 1.00 90.50 124 ALA A N 1
ATOM 918 C CA . ALA A 1 124 ? 16.691 0.288 -11.723 1.00 90.50 124 ALA A CA 1
ATOM 919 C C . ALA A 1 124 ? 17.188 -1.143 -11.437 1.00 90.50 124 ALA A C 1
ATOM 921 O O . ALA A 1 124 ? 18.360 -1.328 -11.108 1.00 90.50 124 ALA A O 1
ATOM 922 N N . GLY A 1 125 ? 16.321 -2.156 -11.546 1.00 88.69 125 GLY A N 1
ATOM 923 C CA . GLY A 1 125 ? 16.635 -3.537 -11.184 1.00 88.69 125 GLY A CA 1
ATOM 924 C C . GLY A 1 125 ? 16.841 -3.725 -9.678 1.00 88.69 125 GLY A C 1
ATOM 925 O O . GLY A 1 125 ? 17.716 -4.489 -9.275 1.00 88.69 125 GLY A O 1
ATOM 926 N N . THR A 1 126 ? 16.072 -3.010 -8.848 1.00 90.50 126 THR A N 1
ATOM 927 C CA . THR A 1 126 ? 16.255 -2.916 -7.383 1.00 90.50 126 THR A CA 1
ATOM 928 C C . THR A 1 126 ? 15.001 -3.261 -6.576 1.00 90.50 126 THR A C 1
ATOM 930 O O . THR A 1 126 ? 14.870 -2.860 -5.422 1.00 90.50 126 THR A O 1
ATOM 933 N N . CYS A 1 127 ? 14.067 -4.019 -7.146 1.00 90.06 127 CYS A N 1
ATOM 934 C CA . CYS A 1 127 ? 12.798 -4.344 -6.486 1.00 90.06 127 CYS A CA 1
ATOM 935 C C . CYS A 1 127 ? 12.970 -5.206 -5.239 1.00 90.06 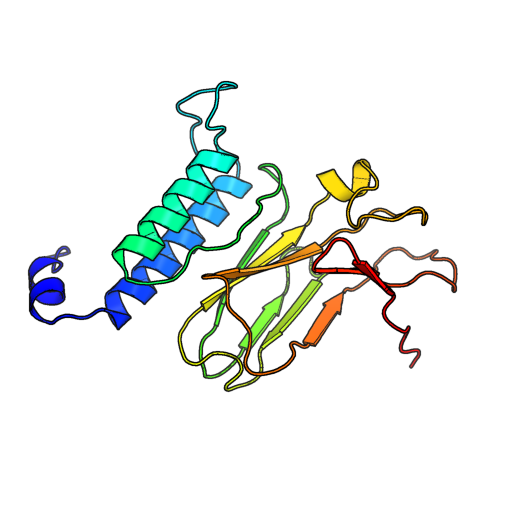127 CYS A C 1
ATOM 937 O O . CYS A 1 127 ? 12.253 -5.030 -4.258 1.00 90.06 127 CYS A O 1
ATOM 939 N N . VAL A 1 128 ? 13.949 -6.108 -5.266 1.00 91.31 128 VAL A N 1
ATOM 940 C CA . VAL A 1 128 ? 14.465 -6.795 -4.082 1.00 91.31 128 VAL A CA 1
ATOM 941 C C . VAL A 1 128 ? 15.988 -6.686 -4.039 1.00 91.31 128 VAL A C 1
ATOM 943 O O . VAL A 1 128 ? 16.649 -6.517 -5.068 1.00 91.31 128 VAL A O 1
ATOM 946 N N . THR A 1 129 ? 16.575 -6.814 -2.850 1.00 90.00 129 THR A N 1
ATOM 947 C CA . THR A 1 129 ? 18.036 -6.824 -2.688 1.00 90.00 129 THR A CA 1
ATOM 948 C C . THR A 1 129 ? 18.587 -8.192 -3.090 1.00 90.00 129 THR A C 1
ATOM 950 O O . THR A 1 129 ? 18.561 -9.140 -2.307 1.00 90.00 129 THR A O 1
ATOM 953 N N . THR A 1 130 ? 19.075 -8.328 -4.326 1.00 88.69 130 THR A N 1
ATOM 954 C CA . THR A 1 130 ? 19.567 -9.610 -4.854 1.00 88.69 130 THR A CA 1
ATOM 955 C C . THR A 1 130 ? 20.644 -9.442 -5.924 1.00 88.69 130 THR A C 1
ATOM 957 O O . THR A 1 130 ? 20.797 -8.377 -6.513 1.00 88.69 130 THR A O 1
ATOM 960 N N . LYS A 1 131 ? 21.385 -10.525 -6.190 1.00 86.88 131 LYS A N 1
ATOM 961 C CA . LYS A 1 131 ? 22.265 -10.662 -7.364 1.00 86.88 131 LYS A CA 1
ATOM 962 C C . LYS A 1 131 ? 21.558 -11.298 -8.566 1.00 86.88 131 LYS A C 1
ATOM 964 O O . LYS A 1 131 ? 22.151 -11.390 -9.635 1.00 86.88 131 LYS A O 1
ATOM 969 N N . LEU A 1 132 ? 20.338 -11.804 -8.375 1.00 84.88 132 LEU A N 1
ATOM 970 C CA . LEU A 1 132 ? 19.543 -12.387 -9.451 1.00 84.88 132 LEU A CA 1
ATOM 971 C C . LEU A 1 132 ? 19.125 -11.301 -10.445 1.00 84.88 132 LEU A C 1
ATOM 973 O O . LEU A 1 132 ? 18.877 -10.160 -10.059 1.00 84.88 132 LEU A O 1
ATOM 977 N N . GLN A 1 133 ? 19.009 -11.673 -11.718 1.00 85.06 133 GLN A N 1
ATOM 978 C CA . GLN A 1 133 ? 18.458 -10.782 -12.729 1.00 85.06 133 GLN A CA 1
ATOM 979 C C . GLN A 1 133 ? 16.985 -10.506 -12.411 1.00 85.06 133 GLN A C 1
ATOM 981 O O . GLN A 1 133 ? 16.172 -11.426 -12.338 1.00 85.06 133 GLN A O 1
ATOM 986 N N . GLN A 1 134 ? 16.656 -9.231 -12.229 1.00 85.50 134 GLN A N 1
ATOM 987 C CA . GLN A 1 134 ? 15.286 -8.768 -12.040 1.00 85.50 134 GLN A CA 1
ATOM 988 C C . GLN A 1 134 ? 14.720 -8.330 -13.390 1.00 85.50 134 GLN A C 1
ATOM 990 O O . GLN A 1 134 ? 15.439 -7.781 -14.225 1.00 85.50 134 GLN A O 1
ATOM 995 N N . ILE A 1 135 ? 13.444 -8.617 -13.622 1.00 76.62 135 ILE A N 1
ATOM 996 C CA . ILE A 1 135 ? 12.750 -8.329 -14.881 1.00 76.62 135 ILE A CA 1
ATOM 997 C C . ILE A 1 135 ? 11.609 -7.362 -14.556 1.00 76.62 135 ILE A C 1
ATOM 999 O O . ILE A 1 135 ? 11.073 -7.454 -13.449 1.00 76.62 135 ILE A O 1
ATOM 1003 N N . PRO A 1 136 ? 11.273 -6.411 -15.445 1.00 73.25 136 PRO A N 1
ATOM 1004 C CA . PRO A 1 136 ? 10.371 -5.316 -15.115 1.00 73.25 136 PRO A CA 1
ATOM 1005 C C . PRO A 1 136 ? 8.947 -5.740 -14.735 1.00 73.25 136 PRO A C 1
ATOM 1007 O O . PRO A 1 136 ? 8.061 -5.808 -15.571 1.00 73.25 136 PRO A O 1
ATOM 1010 N N . LEU A 1 137 ? 8.708 -5.953 -13.442 1.00 83.94 137 LEU A N 1
ATOM 1011 C CA . LEU A 1 137 ? 7.397 -5.871 -12.805 1.00 83.94 137 LEU A CA 1
ATOM 1012 C C . LEU A 1 137 ? 7.601 -5.851 -11.293 1.00 83.94 137 LEU A C 1
ATOM 1014 O O . LEU A 1 137 ? 8.019 -6.849 -10.708 1.00 83.94 137 LEU A O 1
ATOM 1018 N N . CYS A 1 138 ? 7.302 -4.723 -10.656 1.00 89.69 138 CYS A N 1
ATOM 1019 C CA . CYS A 1 138 ? 7.493 -4.569 -9.219 1.00 89.69 138 CYS A CA 1
ATOM 1020 C C . CYS A 1 138 ? 6.240 -3.955 -8.627 1.00 89.69 138 CYS A C 1
ATOM 1022 O O . CYS A 1 138 ? 5.823 -2.872 -9.031 1.00 89.69 138 CYS A O 1
ATOM 1024 N N . ILE A 1 139 ? 5.607 -4.693 -7.722 1.00 91.56 139 ILE A N 1
ATOM 1025 C CA . ILE A 1 139 ? 4.346 -4.315 -7.096 1.00 91.56 139 ILE A CA 1
ATOM 1026 C C . ILE A 1 139 ? 4.578 -4.268 -5.594 1.00 91.56 139 ILE A C 1
ATOM 1028 O O . ILE A 1 139 ? 5.057 -5.236 -5.007 1.00 91.56 139 ILE A O 1
ATOM 1032 N N . ASP A 1 140 ? 4.238 -3.135 -4.999 1.00 92.31 140 ASP A N 1
ATOM 1033 C CA . ASP A 1 140 ? 4.270 -2.915 -3.564 1.00 92.31 140 ASP A CA 1
ATOM 1034 C C . ASP A 1 140 ? 2.849 -3.027 -3.003 1.00 92.31 140 ASP A C 1
ATOM 1036 O O . ASP A 1 140 ? 1.906 -2.429 -3.537 1.00 92.31 140 ASP A O 1
ATOM 1040 N N . PHE A 1 141 ? 2.704 -3.812 -1.939 1.00 93.50 141 PHE A N 1
ATOM 1041 C CA . PHE A 1 141 ? 1.456 -4.017 -1.218 1.00 93.50 141 PHE A CA 1
ATOM 1042 C C . PHE A 1 141 ? 1.633 -3.485 0.197 1.00 93.50 141 PHE A C 1
ATOM 1044 O O . PHE A 1 141 ? 2.495 -3.952 0.939 1.00 93.50 141 PHE A O 1
ATOM 1051 N N . SER A 1 142 ? 0.784 -2.547 0.600 1.00 94.50 142 SER A N 1
ATOM 1052 C CA . SER A 1 142 ? 0.847 -1.957 1.935 1.00 94.50 142 SER A CA 1
ATOM 1053 C C . SER A 1 142 ? -0.517 -1.966 2.614 1.00 94.50 142 SER A C 1
ATOM 1055 O O . SER A 1 142 ? -1.564 -1.858 1.970 1.00 94.50 142 SER A O 1
ATOM 1057 N N . VAL A 1 143 ? -0.494 -2.057 3.941 1.00 95.94 143 VAL A N 1
ATOM 1058 C CA . VAL A 1 143 ? -1.647 -1.848 4.818 1.00 95.94 143 VAL A CA 1
ATOM 1059 C C . VAL A 1 143 ? -1.354 -0.646 5.705 1.00 95.94 143 VAL A C 1
ATOM 1061 O O . VAL A 1 143 ? -0.237 -0.497 6.194 1.00 95.94 143 VAL A O 1
ATOM 1064 N N . VAL A 1 144 ? -2.339 0.236 5.866 1.00 96.75 144 VAL A N 1
ATOM 1065 C CA . VAL A 1 144 ? -2.208 1.471 6.639 1.00 96.75 144 VAL A CA 1
ATOM 1066 C C . VAL A 1 144 ? -3.255 1.501 7.762 1.00 96.75 144 VAL A C 1
ATOM 1068 O O . VAL A 1 144 ? -4.457 1.381 7.479 1.00 96.75 144 VAL A O 1
ATOM 1071 N N . PRO A 1 145 ? -2.830 1.726 9.021 1.00 95.94 145 PRO A N 1
ATOM 1072 C CA . PRO A 1 145 ? -1.430 1.797 9.460 1.00 95.94 145 PRO A CA 1
ATOM 1073 C C . PRO A 1 145 ? -0.700 0.451 9.308 1.00 95.94 145 PRO A C 1
ATOM 1075 O O . PRO A 1 145 ? -1.351 -0.586 9.164 1.00 95.94 145 PRO A O 1
ATOM 1078 N N . ALA A 1 146 ? 0.634 0.470 9.348 1.00 93.25 146 ALA A N 1
ATOM 1079 C CA . ALA A 1 146 ? 1.418 -0.757 9.266 1.00 93.25 146 ALA A CA 1
ATOM 1080 C C . ALA A 1 146 ? 1.141 -1.640 10.489 1.00 93.25 146 ALA A C 1
ATOM 1082 O O . ALA A 1 146 ? 1.245 -1.195 11.635 1.00 93.25 146 ALA A O 1
ATOM 1083 N N . GLU A 1 147 ? 0.806 -2.906 10.252 1.00 90.88 147 GLU A N 1
ATOM 1084 C CA . GLU A 1 147 ? 0.538 -3.867 11.317 1.00 90.88 147 GLU A CA 1
ATOM 1085 C C . GLU A 1 147 ? 0.889 -5.297 10.899 1.00 90.88 147 GLU A C 1
ATOM 1087 O O . GLU A 1 147 ? 1.000 -5.621 9.715 1.00 90.88 147 GLU A O 1
ATOM 1092 N N . GLN A 1 148 ? 1.033 -6.169 11.896 1.00 90.94 148 GLN A N 1
ATOM 1093 C CA . GLN A 1 148 ? 1.060 -7.606 11.656 1.00 90.94 148 GLN A CA 1
ATOM 1094 C C . GLN A 1 148 ? -0.364 -8.116 11.466 1.00 90.94 148 GLN A C 1
ATOM 1096 O O . GLN A 1 148 ? -1.250 -7.851 12.277 1.00 90.94 148 GLN A O 1
ATOM 1101 N N . LEU A 1 149 ? -0.570 -8.872 10.396 1.00 93.44 149 LEU A N 1
ATOM 1102 C CA . LEU A 1 149 ? -1.879 -9.395 10.036 1.00 93.44 149 LEU A CA 1
ATOM 1103 C C . LEU A 1 149 ? -2.167 -10.694 10.785 1.00 93.44 149 LEU A C 1
ATOM 1105 O O . LEU A 1 149 ? -1.294 -11.550 10.924 1.00 93.44 149 LEU A O 1
ATOM 1109 N N . ALA A 1 150 ? -3.414 -10.871 11.224 1.00 96.31 150 ALA A N 1
ATOM 1110 C CA . ALA A 1 150 ? -3.825 -12.059 11.974 1.00 96.31 150 ALA A CA 1
ATOM 1111 C C . ALA A 1 150 ? -3.901 -13.328 11.106 1.00 96.31 150 ALA A C 1
ATOM 1113 O O . ALA A 1 150 ? -3.925 -14.445 11.624 1.00 96.31 150 ALA A O 1
ATOM 1114 N N . LYS A 1 151 ? -3.974 -13.160 9.784 1.00 94.38 151 LYS A N 1
ATOM 1115 C CA . LYS A 1 151 ? -4.045 -14.237 8.795 1.00 94.38 151 LYS A CA 1
ATOM 1116 C C . LYS A 1 151 ? -3.168 -13.893 7.592 1.00 94.38 151 LYS A C 1
ATOM 1118 O O . LYS A 1 151 ? -3.003 -12.706 7.296 1.00 94.38 151 LYS A O 1
ATOM 1123 N N . PRO A 1 152 ? -2.639 -14.900 6.876 1.00 90.94 152 PRO A N 1
ATOM 1124 C CA . PRO A 1 152 ? -1.962 -14.662 5.611 1.00 90.94 152 PRO A CA 1
ATOM 1125 C C . PRO A 1 152 ? -2.921 -14.047 4.585 1.00 90.94 152 PRO A C 1
ATOM 1127 O O . PRO A 1 152 ? -4.135 -14.252 4.635 1.00 90.94 152 PRO A O 1
ATOM 1130 N N . LEU A 1 153 ? -2.355 -13.302 3.642 1.00 90.69 153 LEU A N 1
ATOM 1131 C CA . LEU A 1 153 ? -3.077 -12.727 2.514 1.00 90.69 153 LEU A CA 1
ATOM 1132 C C . LEU A 1 153 ? -2.941 -13.613 1.281 1.00 90.69 153 LEU A C 1
ATOM 1134 O O . LEU A 1 153 ? -1.893 -14.221 1.064 1.00 90.69 153 LEU A O 1
ATOM 1138 N N . LEU A 1 154 ? -3.969 -13.611 0.432 1.00 88.88 154 LEU A N 1
ATOM 1139 C CA . LEU A 1 154 ? -3.841 -14.113 -0.931 1.00 88.88 154 LEU A CA 1
ATOM 1140 C C . LEU A 1 154 ? -3.517 -12.933 -1.848 1.00 88.88 154 LEU A C 1
ATOM 1142 O O . LEU A 1 154 ? -4.361 -12.063 -2.081 1.00 88.88 154 LEU A O 1
ATOM 1146 N N . VAL A 1 155 ? -2.295 -12.926 -2.372 1.00 89.19 155 VAL A N 1
ATOM 1147 C CA . VAL A 1 155 ? -1.859 -11.993 -3.411 1.00 89.19 155 VAL A CA 1
ATOM 1148 C C . VAL A 1 155 ? -1.950 -12.674 -4.768 1.00 89.19 155 VAL A C 1
ATOM 1150 O O . VAL A 1 155 ? -1.593 -13.840 -4.919 1.00 89.19 155 VAL A O 1
ATOM 1153 N N . VAL A 1 156 ? -2.444 -11.942 -5.758 1.00 85.75 156 VAL A N 1
ATOM 1154 C CA . VAL A 1 156 ? -2.516 -12.397 -7.144 1.00 85.75 156 VAL A CA 1
ATOM 1155 C C . VAL A 1 156 ? -1.684 -11.442 -7.975 1.00 85.75 156 VAL A C 1
ATOM 1157 O O . VAL A 1 156 ? -1.891 -10.230 -7.925 1.00 85.75 156 VAL A O 1
ATOM 1160 N N . LEU A 1 157 ? -0.746 -11.991 -8.737 1.00 84.81 157 LEU A N 1
ATOM 1161 C CA . LEU A 1 157 ? 0.058 -11.261 -9.704 1.00 84.81 157 LEU A CA 1
ATOM 1162 C C . LEU A 1 157 ? -0.139 -11.928 -11.058 1.00 84.81 157 LEU A C 1
ATOM 1164 O O . LEU A 1 157 ? 0.210 -13.092 -11.242 1.00 84.81 157 LEU A O 1
ATOM 1168 N N . CYS A 1 158 ? -0.716 -11.189 -11.994 1.00 77.94 158 CYS A N 1
ATOM 1169 C CA . CYS A 1 158 ? -0.825 -11.606 -13.378 1.00 77.94 158 CYS A CA 1
ATOM 1170 C C . CYS A 1 158 ? 0.427 -11.117 -14.103 1.00 77.94 158 CYS A C 1
ATOM 1172 O O . CYS A 1 158 ? 0.706 -9.919 -14.109 1.00 77.94 158 CYS A O 1
ATOM 1174 N N . GLN A 1 159 ? 1.174 -12.033 -14.714 1.00 70.38 159 GLN A N 1
ATOM 1175 C CA . GLN A 1 159 ? 2.300 -11.702 -15.584 1.00 70.38 159 GLN A CA 1
ATOM 1176 C C . GLN A 1 159 ? 1.796 -11.699 -17.036 1.00 70.38 159 GLN A C 1
ATOM 1178 O O . GLN A 1 159 ? 1.579 -12.776 -17.584 1.00 70.38 159 GLN A O 1
ATOM 1183 N N . PRO A 1 160 ? 1.547 -10.531 -17.656 1.00 60.03 160 PRO A N 1
ATOM 1184 C CA . PRO A 1 160 ? 0.953 -10.451 -18.993 1.00 60.03 160 PRO A CA 1
ATOM 1185 C C . PRO A 1 160 ? 1.974 -10.615 -20.133 1.00 60.03 160 PRO A C 1
ATOM 1187 O O . PRO A 1 160 ? 1.639 -10.378 -21.287 1.00 60.03 160 PRO A O 1
ATOM 1190 N N . GLU A 1 161 ? 3.234 -10.928 -19.842 1.00 57.97 161 GLU A N 1
ATOM 1191 C CA . GLU A 1 161 ? 4.299 -10.916 -20.845 1.00 57.97 161 GLU A CA 1
ATOM 1192 C C . GLU A 1 161 ? 4.524 -12.331 -21.424 1.00 57.97 161 GLU A C 1
ATOM 1194 O O . GLU A 1 161 ? 5.076 -13.218 -20.773 1.00 57.97 161 GLU A O 1
ATOM 1199 N N . ASP A 1 162 ? 4.129 -12.517 -22.687 1.00 53.25 162 ASP A N 1
ATOM 1200 C CA . ASP A 1 162 ? 3.964 -13.805 -23.393 1.00 53.25 162 ASP A CA 1
ATOM 1201 C C . ASP A 1 162 ? 5.236 -14.659 -23.626 1.00 53.25 162 ASP A C 1
ATOM 1203 O O . ASP A 1 162 ? 5.172 -15.688 -24.290 1.00 53.25 162 ASP A O 1
ATOM 1207 N N . ASN A 1 163 ? 6.408 -14.288 -23.095 1.00 60.84 163 ASN A N 1
ATOM 1208 C CA . ASN A 1 163 ? 7.674 -15.003 -23.338 1.00 60.84 163 ASN A CA 1
ATOM 1209 C C . ASN A 1 163 ? 8.589 -15.032 -22.108 1.00 60.84 163 ASN A C 1
ATOM 1211 O O . ASN A 1 163 ? 9.708 -14.510 -22.091 1.00 60.84 163 ASN A O 1
ATOM 1215 N N . HIS A 1 164 ? 8.105 -15.628 -21.028 1.00 65.44 164 HIS A N 1
ATOM 1216 C CA . HIS A 1 164 ? 8.882 -15.796 -19.808 1.00 65.44 164 HIS A CA 1
ATOM 1217 C C . HIS A 1 164 ? 9.621 -17.133 -19.782 1.00 65.44 164 HIS A C 1
ATOM 1219 O O . HIS A 1 164 ? 8.983 -18.177 -19.900 1.00 65.44 164 HIS A O 1
ATOM 1225 N N . PRO A 1 165 ? 10.952 -17.131 -19.575 1.00 69.50 165 PRO A N 1
ATOM 1226 C CA . PRO A 1 165 ? 11.681 -18.329 -19.191 1.00 69.50 165 PRO A CA 1
ATOM 1227 C C . PRO A 1 165 ? 10.979 -19.095 -18.060 1.00 69.50 165 PRO A C 1
ATOM 1229 O O . PRO A 1 165 ? 10.509 -18.507 -17.084 1.00 69.50 165 PRO A O 1
ATOM 1232 N N . ALA A 1 166 ? 10.906 -20.422 -18.186 1.00 69.25 166 ALA A N 1
ATOM 1233 C CA . ALA A 1 166 ? 10.188 -21.295 -17.247 1.00 69.25 166 ALA A CA 1
ATOM 1234 C C . ALA A 1 166 ? 10.793 -21.320 -15.823 1.00 69.25 166 ALA A C 1
ATOM 1236 O O . ALA A 1 166 ? 10.218 -21.888 -14.885 1.00 69.25 166 ALA A O 1
ATOM 1237 N N . ASP A 1 167 ? 11.976 -20.739 -15.656 1.00 73.69 167 ASP A N 1
ATOM 1238 C CA . ASP A 1 167 ? 12.713 -20.595 -14.407 1.00 73.69 167 ASP A CA 1
ATOM 1239 C C . ASP A 1 167 ? 12.423 -19.275 -13.672 1.00 73.69 167 ASP A C 1
ATOM 1241 O O . ASP A 1 167 ? 12.882 -19.117 -12.540 1.00 73.69 167 ASP A O 1
ATOM 1245 N N . ARG A 1 168 ? 11.598 -18.370 -14.226 1.00 78.62 168 ARG A N 1
ATOM 1246 C CA . ARG A 1 168 ? 11.165 -17.171 -13.494 1.00 78.62 168 ARG A CA 1
ATOM 1247 C C . ARG A 1 168 ? 10.450 -17.542 -12.200 1.00 78.62 168 ARG A C 1
ATOM 1249 O O . ARG A 1 168 ? 9.711 -18.527 -12.121 1.00 78.62 168 ARG A O 1
ATOM 1256 N N . ARG A 1 169 ? 10.685 -16.742 -11.167 1.00 81.94 169 ARG A N 1
ATOM 1257 C CA . ARG A 1 169 ? 10.056 -16.866 -9.851 1.00 81.94 169 ARG A CA 1
ATOM 1258 C C . ARG A 1 169 ? 9.597 -15.490 -9.406 1.00 81.94 169 ARG A C 1
ATOM 1260 O O . ARG A 1 169 ? 10.266 -14.498 -9.692 1.00 81.94 169 ARG A O 1
ATOM 1267 N N . LEU A 1 170 ? 8.483 -15.444 -8.687 1.00 85.88 170 LEU A N 1
ATOM 1268 C CA . LEU A 1 170 ? 8.145 -14.258 -7.914 1.00 85.88 170 LEU A CA 1
ATOM 1269 C C . LEU A 1 170 ? 9.114 -14.185 -6.735 1.00 85.88 170 LEU A C 1
ATOM 1271 O O . LEU A 1 170 ? 9.305 -15.175 -6.030 1.00 85.88 170 LEU A O 1
ATOM 1275 N N . ALA A 1 171 ? 9.746 -13.034 -6.552 1.00 89.62 171 ALA A N 1
ATOM 1276 C CA . ALA A 1 171 ? 10.611 -12.779 -5.414 1.00 89.62 171 ALA A CA 1
ATOM 1277 C C . ALA A 1 171 ? 9.887 -11.860 -4.433 1.00 89.62 171 ALA A C 1
ATOM 1279 O O . ALA A 1 171 ? 9.282 -10.870 -4.842 1.00 89.62 171 ALA A O 1
ATOM 1280 N N . HIS A 1 172 ? 9.972 -12.180 -3.148 1.00 89.44 172 HIS A N 1
ATOM 1281 C CA . HIS A 1 172 ? 9.436 -11.362 -2.072 1.00 89.44 172 HIS A CA 1
ATOM 1282 C C . HIS A 1 172 ? 10.571 -10.946 -1.132 1.00 89.44 172 HIS A C 1
ATOM 1284 O O . HIS A 1 172 ? 11.400 -11.762 -0.716 1.00 89.44 172 HIS A O 1
ATOM 1290 N N . GLN A 1 173 ? 10.635 -9.646 -0.841 1.00 90.25 173 GLN A N 1
ATOM 1291 C CA . GLN A 1 173 ? 11.590 -9.072 0.098 1.00 90.25 173 GLN A CA 1
ATOM 1292 C C . GLN A 1 173 ? 11.120 -9.341 1.530 1.00 90.25 173 GLN A C 1
ATOM 1294 O O . GLN A 1 173 ? 10.138 -8.775 1.994 1.00 90.25 173 GLN A O 1
ATOM 1299 N N . LEU A 1 174 ? 11.863 -10.176 2.247 1.00 87.25 174 LEU A N 1
ATOM 1300 C CA . LEU A 1 174 ? 11.678 -10.412 3.672 1.00 87.25 174 LEU A CA 1
ATOM 1301 C C . LEU A 1 174 ? 12.410 -9.344 4.505 1.00 87.25 174 LEU A C 1
ATOM 1303 O O . LEU A 1 174 ? 13.331 -8.678 4.005 1.00 87.25 174 LEU A O 1
ATOM 1307 N N . PRO A 1 175 ? 12.079 -9.225 5.807 1.00 83.62 175 PRO A N 1
ATOM 1308 C CA . PRO A 1 175 ? 12.855 -8.423 6.745 1.00 83.62 175 PRO A CA 1
ATOM 1309 C C . PRO A 1 175 ? 14.351 -8.780 6.742 1.00 83.62 175 PRO A C 1
ATOM 1311 O O . PRO A 1 175 ? 14.744 -9.915 6.455 1.00 83.62 175 PRO A O 1
ATOM 1314 N N . ASN A 1 176 ? 15.193 -7.816 7.126 1.00 85.06 176 ASN A N 1
ATOM 1315 C CA . ASN A 1 176 ? 16.659 -7.945 7.179 1.00 85.06 176 ASN A CA 1
ATOM 1316 C C . ASN A 1 176 ? 17.320 -8.210 5.815 1.00 85.06 176 ASN A C 1
ATOM 1318 O O . ASN A 1 176 ? 18.301 -8.950 5.736 1.00 85.06 176 ASN A O 1
ATOM 1322 N N . ASN A 1 177 ? 16.777 -7.630 4.742 1.00 84.00 177 ASN A N 1
ATOM 1323 C CA . ASN A 1 177 ? 17.296 -7.747 3.374 1.00 84.00 177 ASN A CA 1
ATOM 1324 C C . ASN A 1 177 ? 17.374 -9.191 2.841 1.00 84.00 177 ASN A C 1
ATOM 1326 O O . ASN A 1 177 ? 18.085 -9.462 1.875 1.00 84.00 177 ASN A O 1
ATOM 1330 N N . LYS A 1 178 ? 16.634 -10.131 3.442 1.00 89.88 178 LYS A N 1
ATOM 1331 C CA . LYS A 1 178 ? 16.511 -11.500 2.928 1.00 89.88 178 LYS A CA 1
ATOM 1332 C C . LYS A 1 178 ? 15.486 -11.550 1.806 1.00 89.88 178 LYS A C 1
ATOM 1334 O O . LYS A 1 178 ? 14.522 -10.801 1.823 1.00 89.88 178 LYS A O 1
ATOM 1339 N N . ILE A 1 179 ? 15.655 -12.465 0.866 1.00 92.19 179 ILE A N 1
ATOM 1340 C CA . ILE A 1 179 ? 14.669 -12.696 -0.191 1.00 92.19 179 ILE A CA 1
ATOM 1341 C C . ILE A 1 179 ? 14.145 -14.121 -0.088 1.00 92.19 179 ILE A C 1
ATOM 1343 O O . ILE A 1 179 ? 14.903 -15.040 0.228 1.00 92.19 179 ILE A O 1
ATOM 1347 N N . GLU A 1 180 ? 12.870 -14.303 -0.396 1.00 91.44 180 GLU A N 1
ATOM 1348 C CA . GLU A 1 180 ? 12.309 -15.614 -0.701 1.00 91.44 180 GLU A CA 1
ATOM 1349 C C . GLU A 1 180 ? 11.858 -15.664 -2.159 1.00 91.44 180 GLU A C 1
ATOM 1351 O O . GLU A 1 180 ? 11.341 -14.687 -2.703 1.00 91.44 180 GLU A O 1
ATOM 1356 N N . LEU A 1 181 ? 12.086 -16.808 -2.802 1.00 88.56 181 LEU A N 1
ATOM 1357 C CA . LEU A 1 181 ? 11.559 -17.095 -4.129 1.00 88.56 181 LEU A CA 1
ATOM 1358 C C . LEU A 1 181 ? 10.315 -17.955 -3.950 1.00 88.56 181 LEU A C 1
ATOM 1360 O O . LEU A 1 181 ? 10.400 -19.079 -3.453 1.00 88.56 181 LEU A O 1
ATOM 1364 N N . LEU A 1 182 ? 9.167 -17.423 -4.349 1.00 83.00 182 LEU A N 1
ATOM 1365 C CA . LEU A 1 182 ? 7.903 -18.130 -4.253 1.00 83.00 182 LEU A CA 1
ATOM 1366 C C . LEU A 1 182 ? 7.870 -19.264 -5.279 1.00 83.00 182 LEU A C 1
ATOM 1368 O O . LEU A 1 182 ? 8.334 -19.128 -6.418 1.00 83.00 182 LEU A O 1
ATOM 1372 N N . ALA A 1 183 ? 7.324 -20.401 -4.856 1.00 72.38 183 ALA A N 1
ATOM 1373 C CA . ALA A 1 183 ? 7.145 -21.547 -5.730 1.00 72.38 183 ALA A CA 1
ATOM 1374 C C . ALA A 1 183 ? 6.187 -21.194 -6.875 1.00 72.38 183 ALA A C 1
ATOM 1376 O O . ALA A 1 183 ? 5.176 -20.523 -6.671 1.00 72.38 183 ALA A O 1
ATOM 1377 N N . LEU A 1 184 ? 6.483 -21.690 -8.077 1.00 67.75 184 LEU A N 1
ATOM 1378 C CA . LEU A 1 184 ? 5.489 -21.701 -9.143 1.00 67.75 184 LEU A CA 1
ATOM 1379 C C . LEU A 1 184 ? 4.452 -22.772 -8.805 1.00 67.75 184 LEU A C 1
ATOM 1381 O O . LEU A 1 184 ? 4.791 -23.956 -8.779 1.00 67.75 184 LEU A O 1
ATOM 1385 N N . GLN A 1 185 ? 3.201 -22.376 -8.581 1.00 60.28 185 GLN A N 1
ATOM 1386 C CA . GLN A 1 185 ? 2.090 -23.301 -8.768 1.00 60.28 185 GLN A CA 1
ATOM 1387 C C . GLN A 1 185 ? 1.836 -23.395 -10.271 1.00 60.28 185 GLN A C 1
ATOM 1389 O O . GLN A 1 185 ? 1.516 -22.401 -10.918 1.00 60.28 185 GLN A O 1
ATOM 1394 N N . ARG A 1 186 ? 2.097 -24.575 -10.834 1.00 55.34 186 ARG A N 1
ATOM 1395 C CA . ARG A 1 186 ? 1.645 -24.936 -12.176 1.00 55.34 186 ARG A CA 1
ATOM 1396 C C . ARG A 1 186 ? 0.323 -25.666 -11.987 1.00 55.34 186 ARG A C 1
ATOM 1398 O O . ARG A 1 186 ? 0.302 -26.624 -11.212 1.00 55.34 186 ARG A O 1
ATOM 1405 N N . ASP A 1 187 ? -0.725 -25.172 -12.630 1.00 53.47 187 ASP A N 1
ATOM 1406 C CA . ASP A 1 187 ? -1.990 -25.900 -12.761 1.00 53.47 187 ASP A CA 1
ATOM 1407 C C . ASP A 1 187 ? -1.809 -27.157 -13.629 1.00 53.47 187 ASP A C 1
ATOM 1409 O O . ASP A 1 187 ? -0.961 -27.124 -14.558 1.00 53.47 187 ASP A O 1
#

pLDDT: mean 86.94, std 11.38, range [43.25, 97.62]

Foldseek 3Di:
DPDPPVVCVVVVVLQVLVVVLLVVLVVLLVCQLQVNDDFPQVPDPPGSQNVSQVVSQVSCVVSVHHRQPDDDAHRVWFKDKDKDAQCWDKDATPVRQKIKTGHHRQHHGIKMKMKTWRQVCQVVQPLALDPDRHHPTHIDIGIPNHDHTPDDMDMGGHDPDPDDDPPDFDWDQDPPRDIDTDDDDDD

Sequence (187 aa):
MWNNVQVKVKNNDFAGARKKALMLIDFTLKNYYRGKLLDPHGADPPTTQQAVVELIDGVLCFVGLPPSGLTLGPSGAPVTTTVIGSSGGALKASDGLSGLKVDPGTVSEDRLWVITRRDDLAQAGTCVTTKLQQIPLCIDFSVVPAEQLAKPLLVVLCQPEDNHPADRRLAHQLPNNKIELLALQRD

Secondary structure (DSSP, 8-state):
----HHHHHHTT-HHHHHHHHHHHHHHHHHHHHTT-S--SSTTSSSPHHHHHHHHHHHHHHHTT----------TTS-EEEEEE-TT-EEEE-TTSSEEEEE-TTSSSS-EEEEEEE-HHHHHHT-SSS-SSPP-S--EEEEEES----SS--EEEE----S---TT---EEE-STT-EEEPPP---